Protein AF-A0A0B3AQF3-F1 (afdb_monomer_lite)

Structure (mmCIF, N/CA/C/O backbone):
data_AF-A0A0B3AQF3-F1
#
_entry.id   AF-A0A0B3AQF3-F1
#
loop_
_atom_site.group_PDB
_atom_site.id
_atom_site.type_symbol
_atom_site.label_atom_id
_atom_site.label_alt_id
_atom_site.label_comp_id
_atom_site.label_asym_id
_atom_site.label_entity_id
_atom_site.label_seq_id
_atom_site.pdbx_PDB_ins_code
_atom_site.Cartn_x
_atom_site.Cartn_y
_atom_site.Cartn_z
_atom_site.occupancy
_atom_site.B_iso_or_equiv
_atom_site.auth_seq_id
_atom_site.auth_comp_id
_atom_site.auth_asym_id
_atom_site.auth_atom_id
_atom_site.pdbx_PDB_model_num
ATOM 1 N N . MET A 1 1 ? 6.163 4.613 8.551 1.00 68.31 1 MET A N 1
ATOM 2 C CA . MET A 1 1 ? 5.337 5.225 7.472 1.00 68.31 1 MET A CA 1
ATOM 3 C C . MET A 1 1 ? 4.313 6.212 8.044 1.00 68.31 1 MET A C 1
ATOM 5 O O . MET A 1 1 ? 4.064 6.171 9.241 1.00 68.31 1 MET A O 1
ATOM 9 N N . GLU A 1 2 ? 3.716 7.097 7.235 1.00 72.31 2 GLU A N 1
ATOM 10 C CA . GLU A 1 2 ? 2.578 7.929 7.681 1.00 72.31 2 GLU A CA 1
ATOM 11 C C . GLU A 1 2 ? 1.281 7.096 7.716 1.00 72.31 2 GLU A C 1
ATOM 13 O O . GLU A 1 2 ? 0.913 6.482 6.713 1.00 72.31 2 GLU A O 1
ATOM 18 N N . LEU A 1 3 ? 0.576 7.085 8.855 1.00 78.94 3 LEU A N 1
ATOM 19 C CA . LEU A 1 3 ? -0.669 6.326 9.025 1.00 78.94 3 LEU A CA 1
ATOM 20 C C . LEU A 1 3 ? -1.766 6.854 8.097 1.00 78.94 3 LEU A C 1
ATOM 22 O O . LEU A 1 3 ? -2.006 8.060 8.037 1.00 78.94 3 LEU A O 1
ATOM 26 N N . PHE A 1 4 ? -2.464 5.946 7.411 1.00 80.69 4 PHE A N 1
ATOM 27 C CA . PHE A 1 4 ? -3.571 6.283 6.510 1.00 80.69 4 PHE A CA 1
ATOM 28 C C . PHE A 1 4 ? -3.204 7.335 5.447 1.00 80.69 4 PHE A C 1
ATOM 30 O O . PHE A 1 4 ? -4.049 8.132 5.036 1.00 80.69 4 PHE A O 1
ATOM 37 N N . ASN A 1 5 ? -1.956 7.340 4.959 1.00 75.38 5 ASN A N 1
ATOM 38 C CA . ASN A 1 5 ? -1.491 8.248 3.899 1.00 75.38 5 ASN A CA 1
ATOM 39 C C . ASN A 1 5 ? -1.974 7.847 2.489 1.00 75.38 5 ASN A C 1
ATOM 41 O O . ASN A 1 5 ? -1.297 8.039 1.477 1.00 75.38 5 ASN A O 1
ATOM 45 N N . TRP A 1 6 ? -3.154 7.244 2.421 1.00 82.00 6 TRP A N 1
ATOM 46 C CA . TRP A 1 6 ? -3.869 6.934 1.196 1.00 82.00 6 TRP A CA 1
ATOM 47 C C . TRP A 1 6 ? -5.231 7.616 1.229 1.00 82.00 6 TRP A C 1
ATOM 49 O O . TRP A 1 6 ? -5.690 8.121 2.256 1.00 82.00 6 TRP A O 1
ATOM 59 N N . LYS A 1 7 ? -5.901 7.657 0.077 1.00 84.44 7 LYS A N 1
ATOM 60 C CA . LYS A 1 7 ? -7.257 8.199 -0.020 1.00 84.44 7 LYS A CA 1
ATOM 61 C C . LYS A 1 7 ? -8.251 7.209 0.599 1.00 84.44 7 LYS A C 1
ATOM 63 O O . LYS A 1 7 ? -8.919 6.481 -0.125 1.00 84.44 7 LYS A O 1
ATOM 68 N N . LEU A 1 8 ? -8.289 7.176 1.929 1.00 88.81 8 LEU A N 1
ATOM 69 C CA . LEU A 1 8 ? -9.232 6.400 2.725 1.00 88.81 8 LEU A CA 1
ATOM 70 C C . LEU A 1 8 ? -10.620 7.038 2.641 1.00 88.81 8 LEU A C 1
ATOM 72 O O . LEU A 1 8 ? -10.761 8.248 2.865 1.00 88.81 8 LEU A O 1
ATOM 76 N N . LYS A 1 9 ? -11.627 6.234 2.313 1.00 91.69 9 LYS A N 1
ATOM 77 C CA . LYS A 1 9 ? -13.031 6.620 2.434 1.00 91.69 9 LYS A CA 1
ATOM 78 C C . LYS A 1 9 ? -13.588 6.185 3.789 1.00 91.69 9 LYS A C 1
ATOM 80 O O . LYS A 1 9 ? -13.019 5.325 4.453 1.00 91.69 9 LYS A O 1
ATOM 85 N N . GLU A 1 10 ? -14.686 6.802 4.207 1.00 91.88 10 GLU A N 1
ATOM 86 C CA . GLU A 1 10 ? -15.342 6.469 5.478 1.00 91.88 10 GLU A CA 1
ATOM 87 C C . GLU A 1 10 ? -15.818 5.010 5.484 1.00 91.88 10 GLU A C 1
ATOM 89 O O . GLU A 1 10 ? -15.601 4.296 6.458 1.00 91.88 10 GLU A O 1
ATOM 94 N N . GLU A 1 11 ? -16.325 4.535 4.346 1.00 92.81 11 GLU A N 1
ATOM 95 C CA . GLU A 1 11 ? -16.782 3.159 4.155 1.00 92.81 11 GLU A CA 1
ATOM 96 C C . GLU A 1 11 ? -15.642 2.142 4.314 1.00 92.81 11 GLU A C 1
ATOM 98 O O . GLU A 1 11 ? -15.817 1.137 4.998 1.00 92.81 11 GLU A O 1
ATOM 103 N N . ASP A 1 12 ? -14.446 2.440 3.785 1.00 93.19 12 ASP A N 1
ATOM 104 C CA . ASP A 1 12 ? -13.264 1.583 3.973 1.00 93.19 12 ASP A CA 1
ATOM 105 C C . ASP A 1 12 ? -12.942 1.435 5.476 1.00 93.19 12 ASP A C 1
ATOM 107 O O . ASP A 1 12 ? -12.600 0.359 5.964 1.00 93.19 12 ASP A O 1
ATOM 111 N N . LEU A 1 13 ? -13.064 2.529 6.240 1.00 95.56 13 LEU A N 1
ATOM 112 C CA . LEU A 1 13 ? -12.814 2.518 7.680 1.00 95.56 13 LEU A CA 1
ATOM 113 C C . LEU A 1 13 ? -13.882 1.718 8.438 1.00 95.56 13 LEU A C 1
ATOM 115 O O . LEU A 1 13 ? -13.545 1.045 9.414 1.00 95.56 13 LEU A O 1
ATOM 119 N N . HIS A 1 14 ? -15.141 1.754 7.987 1.00 95.88 14 HIS A N 1
ATOM 120 C CA . HIS A 1 14 ? -16.197 0.916 8.555 1.00 95.88 14 HIS A CA 1
ATOM 121 C C . HIS A 1 14 ? -15.870 -0.564 8.385 1.00 95.88 14 HIS A C 1
ATOM 123 O O . HIS A 1 14 ? -15.896 -1.308 9.365 1.00 95.88 14 HIS A O 1
ATOM 129 N N . GLU A 1 15 ? -15.494 -0.972 7.171 1.00 96.06 15 GLU A N 1
ATOM 130 C CA . GLU A 1 15 ? -15.108 -2.351 6.864 1.00 96.06 15 GLU A CA 1
ATOM 131 C C . GLU A 1 15 ? -13.945 -2.825 7.748 1.00 96.06 15 GLU A C 1
ATOM 133 O O . GLU A 1 15 ? -13.973 -3.946 8.261 1.00 96.06 15 GLU A O 1
ATOM 138 N N . TYR A 1 16 ? -12.951 -1.967 8.005 1.00 96.88 16 TYR A N 1
ATOM 139 C CA . TYR A 1 16 ? -11.816 -2.330 8.862 1.00 96.88 16 TYR A CA 1
ATOM 140 C C . TYR A 1 16 ? -12.215 -2.506 10.325 1.00 96.88 16 TYR A C 1
ATOM 142 O O . TYR A 1 16 ? -11.764 -3.452 10.970 1.00 96.88 16 TYR A O 1
ATOM 150 N N . ILE A 1 17 ? -13.071 -1.629 10.857 1.00 97.81 17 ILE A N 1
ATOM 151 C CA . ILE A 1 17 ? -13.586 -1.750 12.229 1.00 97.81 17 ILE A CA 1
ATOM 152 C C . ILE A 1 17 ? -14.425 -3.020 12.367 1.00 97.81 17 ILE A C 1
ATOM 154 O O . ILE A 1 17 ? -14.235 -3.770 13.324 1.00 97.81 17 ILE A O 1
ATOM 158 N N . ILE A 1 18 ? -15.311 -3.285 11.404 1.00 97.56 18 ILE A N 1
ATOM 159 C CA . ILE A 1 18 ? -16.138 -4.495 11.369 1.00 97.56 18 ILE A CA 1
ATOM 160 C C . ILE A 1 18 ? -15.242 -5.732 11.372 1.00 97.56 18 ILE A C 1
ATOM 162 O O . ILE A 1 18 ? -15.326 -6.530 12.301 1.00 97.56 18 ILE A O 1
ATOM 166 N N . SER A 1 19 ? -14.306 -5.832 10.425 1.00 96.31 19 SER A N 1
ATOM 167 C CA . SER A 1 19 ? -13.370 -6.958 10.333 1.00 96.31 19 SER A CA 1
ATOM 168 C C . SER A 1 19 ? -12.563 -7.148 11.627 1.00 96.31 19 SER A C 1
ATOM 170 O O . SER A 1 19 ? -12.429 -8.268 12.130 1.00 96.31 19 SER A O 1
ATOM 172 N N . ALA A 1 20 ? -12.090 -6.052 12.232 1.00 96.69 20 ALA A N 1
ATOM 173 C CA . ALA A 1 20 ? -11.353 -6.093 13.489 1.00 96.69 20 ALA A CA 1
ATOM 174 C C . ALA A 1 20 ? -12.187 -6.664 14.645 1.00 96.69 20 ALA A C 1
ATOM 176 O O . ALA A 1 20 ? -11.695 -7.491 15.416 1.00 96.69 20 ALA A O 1
ATOM 177 N N . TYR A 1 21 ? -13.442 -6.240 14.794 1.00 97.62 21 TYR A N 1
ATOM 178 C CA . TYR A 1 21 ? -14.306 -6.701 15.882 1.00 97.62 21 TYR A CA 1
ATOM 179 C C . TYR A 1 21 ? -14.900 -8.091 15.620 1.00 97.62 21 TYR A C 1
ATOM 181 O O . TYR A 1 21 ? -14.993 -8.889 16.555 1.00 97.62 21 TYR A O 1
ATOM 189 N N . GLU A 1 22 ? -15.193 -8.442 14.370 1.00 96.75 22 GLU A N 1
ATOM 190 C CA . GLU A 1 22 ? -15.571 -9.805 13.982 1.00 96.75 22 GLU A CA 1
ATOM 191 C C . GLU A 1 22 ? -14.459 -10.808 14.301 1.00 96.75 22 GLU A C 1
ATOM 193 O O . GLU A 1 22 ? -14.732 -11.860 14.881 1.00 96.75 22 GLU A O 1
ATOM 198 N N . SER A 1 23 ? -13.188 -10.451 14.064 1.00 93.19 23 SER A N 1
ATOM 199 C CA . SER A 1 23 ? -12.041 -11.292 14.456 1.00 93.19 23 SER A CA 1
ATOM 200 C C . SER A 1 23 ? -11.954 -11.531 15.973 1.00 93.19 23 SER A C 1
ATOM 202 O O . SER A 1 23 ? -11.434 -12.550 16.427 1.00 93.19 23 SER A O 1
ATOM 204 N N . LYS A 1 24 ? -12.509 -10.614 16.777 1.00 95.19 24 LYS A N 1
ATOM 205 C CA . LYS A 1 24 ? -12.628 -10.732 18.241 1.00 95.19 24 LYS A CA 1
ATOM 206 C C . LYS A 1 24 ? -13.895 -11.484 18.678 1.00 95.19 24 LYS A C 1
ATOM 208 O O . LYS A 1 24 ? -14.145 -11.623 19.882 1.00 95.19 24 LYS A O 1
ATOM 213 N N . GLY A 1 25 ? -14.693 -11.974 17.730 1.00 96.75 25 GLY A N 1
ATOM 214 C CA . GLY A 1 25 ? -15.922 -12.732 17.957 1.00 96.75 25 GLY A CA 1
ATOM 215 C C . GLY A 1 25 ? -17.159 -11.874 18.223 1.00 96.75 25 GLY A C 1
ATOM 216 O O . GLY A 1 25 ? -18.101 -12.373 18.833 1.00 96.75 25 GLY A O 1
ATOM 217 N N . TYR A 1 26 ? -17.156 -10.597 17.833 1.00 98.00 26 TYR A N 1
ATOM 218 C CA . TYR A 1 26 ? -18.370 -9.779 17.846 1.00 98.00 26 TYR A CA 1
ATOM 219 C C . TYR A 1 26 ? -19.192 -10.040 16.584 1.00 98.00 26 TYR A C 1
ATOM 221 O O . TYR A 1 26 ? -18.649 -10.297 15.513 1.00 98.00 26 TYR A O 1
ATOM 229 N N . LYS A 1 27 ? -20.513 -9.917 16.697 1.00 97.62 27 LYS A N 1
ATOM 230 C CA . LYS A 1 27 ? -21.401 -9.746 15.551 1.00 97.62 27 LYS A CA 1
ATOM 231 C C . LYS A 1 27 ? -21.513 -8.255 15.255 1.00 97.62 27 LYS A C 1
ATOM 233 O O . LYS A 1 27 ? -21.931 -7.494 16.127 1.00 97.62 27 LYS A O 1
ATOM 238 N N . CYS A 1 28 ? -21.163 -7.842 14.045 1.00 96.56 28 CYS A N 1
ATOM 239 C CA . CYS A 1 28 ? -21.202 -6.441 13.643 1.00 96.56 28 CYS A CA 1
ATOM 240 C C . CYS A 1 28 ? -22.396 -6.149 12.724 1.00 96.56 28 CYS A C 1
ATOM 242 O O . CYS A 1 28 ? -22.766 -6.964 11.882 1.00 96.56 28 CYS A O 1
ATOM 244 N N . THR A 1 29 ? -23.004 -4.976 12.892 1.00 94.50 29 THR A N 1
ATOM 245 C CA . THR A 1 29 ? -24.049 -4.438 12.009 1.00 94.50 29 THR A CA 1
ATOM 246 C C . THR A 1 29 ? -23.591 -3.084 11.477 1.00 94.50 29 THR A C 1
ATOM 248 O O . THR A 1 29 ? -23.254 -2.206 12.272 1.00 94.50 29 THR A O 1
ATOM 251 N N . ASN A 1 30 ? -23.579 -2.921 10.150 1.00 93.38 30 ASN A N 1
ATOM 252 C CA . ASN A 1 30 ? -23.283 -1.653 9.483 1.00 93.38 30 ASN A CA 1
ATOM 253 C C . ASN A 1 30 ? -24.588 -0.893 9.198 1.00 93.38 30 ASN A C 1
ATOM 255 O O . ASN A 1 30 ? -25.376 -1.284 8.329 1.00 93.38 30 ASN A O 1
ATOM 259 N N . PHE A 1 31 ? -24.835 0.195 9.926 1.00 90.31 31 PHE A N 1
ATOM 260 C CA . PHE A 1 31 ? -26.037 1.008 9.727 1.00 90.31 31 PHE A CA 1
ATOM 261 C C . PHE A 1 31 ? -25.940 1.944 8.526 1.00 90.31 31 PHE A C 1
ATOM 263 O O . PHE A 1 31 ? -26.964 2.404 8.020 1.00 90.31 31 PHE A O 1
ATOM 270 N N . HIS A 1 32 ? -24.729 2.170 8.016 1.00 80.50 32 HIS A N 1
ATOM 271 C CA . HIS A 1 32 ? -24.523 2.958 6.808 1.00 80.50 32 HIS A CA 1
ATOM 272 C C . HIS A 1 32 ? -25.150 2.284 5.566 1.00 80.50 32 HIS A C 1
ATOM 274 O O . HIS A 1 32 ? -25.711 2.967 4.710 1.00 80.50 32 HIS A O 1
ATOM 280 N N . ASP A 1 33 ? -25.140 0.947 5.499 1.00 76.62 33 ASP A N 1
ATOM 281 C CA . ASP A 1 33 ? -25.624 0.182 4.334 1.00 76.62 33 ASP A CA 1
ATOM 282 C C . ASP A 1 33 ? -27.134 -0.109 4.367 1.00 76.62 33 ASP A C 1
ATOM 284 O O . ASP A 1 33 ? -27.744 -0.406 3.339 1.00 76.62 33 ASP A O 1
ATOM 288 N N . SER A 1 34 ? -27.763 -0.021 5.542 1.00 71.31 34 SER A N 1
ATOM 289 C CA . SER A 1 34 ? -29.171 -0.402 5.753 1.00 71.31 34 SER A CA 1
ATOM 290 C C . SER A 1 34 ? -30.177 0.741 5.556 1.00 71.31 34 SER A C 1
ATOM 292 O O . SER A 1 34 ? -31.384 0.519 5.657 1.00 71.31 34 SER A O 1
ATOM 294 N N . GLY A 1 35 ? -29.707 1.939 5.189 1.00 57.06 35 GLY A N 1
ATOM 295 C CA . GLY A 1 35 ? -30.542 3.110 4.915 1.00 57.06 35 GLY A CA 1
ATOM 296 C C . GLY A 1 35 ? -30.547 4.115 6.070 1.00 57.06 35 GLY A C 1
ATOM 297 O O . GLY A 1 35 ? -30.942 3.826 7.198 1.00 57.06 35 GLY A O 1
ATOM 298 N N . ALA A 1 36 ? -30.106 5.334 5.761 1.00 50.56 36 ALA A N 1
ATOM 299 C CA . ALA A 1 36 ? -29.852 6.415 6.703 1.00 50.56 36 ALA A CA 1
ATOM 300 C C . ALA A 1 36 ? -31.135 7.003 7.323 1.00 50.56 36 ALA A C 1
ATOM 302 O O . ALA A 1 36 ? -31.713 7.944 6.785 1.00 50.56 36 ALA A O 1
ATOM 303 N N . SER A 1 37 ? -31.549 6.498 8.488 1.00 52.09 37 SER A N 1
ATOM 304 C CA . SER A 1 37 ? -32.321 7.283 9.474 1.00 52.09 37 SER A CA 1
ATOM 305 C C . SER A 1 37 ? -32.451 6.647 10.863 1.00 52.09 37 SER A C 1
ATOM 307 O O . SER A 1 37 ? -33.119 7.231 11.714 1.00 52.09 37 SER A O 1
ATOM 309 N N . VAL A 1 38 ? -31.914 5.447 11.109 1.00 51.62 38 VAL A N 1
ATOM 310 C CA . VAL A 1 38 ? -32.541 4.590 12.129 1.00 51.62 38 VAL A CA 1
ATOM 311 C C . VAL A 1 38 ? -31.988 4.752 13.553 1.00 51.62 38 VAL A C 1
ATOM 313 O O . VAL A 1 38 ? -32.778 4.623 14.478 1.00 51.62 38 VAL A O 1
ATOM 316 N N . GLU A 1 39 ? -30.724 5.124 13.806 1.00 61.50 39 GLU A N 1
ATOM 317 C CA . GLU A 1 39 ? -30.184 4.954 15.181 1.00 61.50 39 GLU A CA 1
ATOM 318 C C . GLU A 1 39 ? -29.339 6.106 15.747 1.00 61.50 39 GLU A C 1
ATOM 320 O O . GLU A 1 39 ? -28.397 5.895 16.503 1.00 61.50 39 GLU A O 1
ATOM 325 N N . GLY A 1 40 ? -29.681 7.361 15.442 1.00 81.00 40 GLY A N 1
ATOM 326 C CA . GLY A 1 40 ? -29.192 8.479 16.264 1.00 81.00 40 GLY A CA 1
ATOM 327 C C . GLY A 1 40 ? -27.677 8.714 16.202 1.00 81.00 40 GLY A C 1
ATOM 328 O O . GLY A 1 40 ? -27.072 9.049 17.211 1.00 81.00 40 GLY A O 1
ATOM 329 N N . GLY A 1 41 ? -27.068 8.573 15.023 1.00 88.06 41 GLY A N 1
ATOM 330 C CA . GLY A 1 41 ? -25.647 8.874 14.809 1.00 88.06 41 GLY A CA 1
ATOM 331 C C . GLY A 1 41 ? -24.691 7.703 15.044 1.00 88.06 41 GLY A C 1
ATOM 332 O O . GLY A 1 41 ? -23.487 7.930 15.049 1.00 88.06 41 GLY A O 1
ATOM 333 N N . VAL A 1 42 ? -25.208 6.485 15.229 1.00 94.25 42 VAL A N 1
ATOM 334 C CA . VAL A 1 42 ? -24.422 5.242 15.215 1.00 94.25 42 VAL A CA 1
ATOM 335 C C . VAL A 1 42 ? -24.206 4.785 13.774 1.00 94.25 42 VAL A C 1
ATOM 337 O O . VAL A 1 42 ? -25.174 4.623 13.033 1.00 94.25 42 VAL A O 1
ATOM 340 N N . ASP A 1 43 ? -22.952 4.533 13.407 1.00 94.19 43 ASP A N 1
ATOM 341 C CA . ASP A 1 43 ? -22.571 3.994 12.098 1.00 94.19 43 ASP A CA 1
ATOM 342 C C . ASP A 1 43 ? -22.392 2.467 12.158 1.00 94.19 43 ASP A C 1
ATOM 344 O O . ASP A 1 43 ? -22.812 1.749 11.250 1.00 94.19 43 ASP A O 1
ATOM 348 N N . ILE A 1 44 ? -21.820 1.952 13.256 1.00 95.75 44 ILE A N 1
ATOM 349 C CA . ILE A 1 44 ? -21.558 0.517 13.458 1.00 95.75 44 ILE A CA 1
ATOM 350 C C . ILE A 1 44 ? -21.988 0.110 14.866 1.00 95.75 44 ILE A C 1
ATOM 352 O O . ILE A 1 44 ? -21.720 0.821 15.836 1.00 95.75 44 ILE A O 1
ATOM 356 N N . LEU A 1 45 ? -22.593 -1.068 14.994 1.00 95.88 45 LEU A N 1
ATOM 357 C CA . LEU A 1 45 ? -22.853 -1.713 16.280 1.00 95.88 45 LEU A CA 1
ATOM 358 C C . LEU A 1 45 ? -22.179 -3.082 16.321 1.00 95.88 45 LEU A C 1
ATOM 360 O O . LEU A 1 45 ? -22.441 -3.926 15.466 1.00 95.88 45 LEU A O 1
ATOM 364 N N . ALA A 1 46 ? -21.322 -3.300 17.317 1.00 97.56 46 ALA A N 1
ATOM 365 C CA . ALA A 1 46 ? -20.692 -4.586 17.595 1.00 97.56 46 ALA A CA 1
ATOM 366 C C . ALA A 1 46 ? -21.288 -5.198 18.868 1.00 97.56 46 ALA A C 1
ATOM 368 O O . ALA A 1 46 ? -21.298 -4.564 19.927 1.00 97.56 46 ALA A O 1
ATOM 369 N N . GLU A 1 47 ? -21.763 -6.437 18.773 1.00 97.25 47 GLU A N 1
ATOM 370 C CA . GLU A 1 47 ? -22.434 -7.150 19.860 1.00 97.25 47 GLU A CA 1
ATOM 371 C C . GLU A 1 47 ? -21.714 -8.465 20.170 1.00 97.25 47 GLU A C 1
ATOM 373 O O . GLU A 1 47 ? -21.447 -9.265 19.272 1.00 97.25 47 GLU A O 1
ATOM 378 N N . LYS A 1 48 ? -21.414 -8.707 21.448 1.00 97.12 48 LYS A N 1
ATOM 379 C CA . LYS A 1 48 ? -20.877 -9.983 21.934 1.00 97.12 48 LYS A CA 1
ATOM 380 C C . LYS A 1 48 ? -21.434 -10.264 23.322 1.00 97.12 48 LYS A C 1
ATOM 382 O O . LYS A 1 48 ? -21.241 -9.475 24.244 1.00 97.12 48 LYS A O 1
ATOM 387 N N . ASP A 1 49 ? -22.136 -11.383 23.463 1.00 93.88 49 ASP A N 1
ATOM 388 C CA . ASP A 1 49 ? -22.857 -11.745 24.685 1.00 93.88 49 ASP A CA 1
ATOM 389 C C . ASP A 1 49 ? -23.804 -10.612 25.142 1.00 93.88 49 ASP A C 1
ATOM 391 O O . ASP A 1 49 ? -24.756 -10.278 24.439 1.00 93.88 49 ASP A O 1
ATOM 395 N N . ASN A 1 50 ? -23.537 -9.994 26.298 1.00 93.31 50 ASN A N 1
ATOM 396 C CA . ASN A 1 50 ? -24.298 -8.856 26.830 1.00 93.31 50 ASN A CA 1
ATOM 397 C C . ASN A 1 50 ? -23.608 -7.497 26.595 1.00 93.31 50 ASN A C 1
ATOM 399 O O . ASN A 1 50 ? -24.107 -6.468 27.056 1.00 93.31 50 ASN A O 1
ATOM 403 N N . GLU A 1 51 ? -22.456 -7.469 25.919 1.00 95.75 51 GLU A N 1
ATOM 404 C CA . GLU A 1 51 ? -21.743 -6.237 25.579 1.00 95.75 51 GLU A CA 1
ATOM 405 C C . GLU A 1 51 ? -22.209 -5.711 24.216 1.00 95.75 51 GLU A C 1
ATOM 407 O O . GLU A 1 51 ? -22.242 -6.440 23.223 1.00 95.75 51 GLU A O 1
ATOM 412 N N . LYS A 1 52 ? -22.536 -4.415 24.169 1.00 96.00 52 LYS A N 1
ATOM 413 C CA . LYS A 1 52 ? -22.845 -3.681 22.939 1.00 96.00 52 LYS A CA 1
ATOM 414 C C . LYS A 1 52 ? -21.954 -2.452 22.843 1.00 96.00 52 LYS A C 1
ATOM 416 O O . LYS A 1 52 ? -21.957 -1.627 23.760 1.00 96.00 52 LYS A O 1
ATOM 421 N N . ILE A 1 53 ? -21.222 -2.340 21.740 1.00 97.56 53 ILE A N 1
ATOM 422 C CA . ILE A 1 53 ? -20.324 -1.223 21.448 1.00 97.56 53 ILE A CA 1
ATOM 423 C C . ILE A 1 53 ? -20.853 -0.507 20.213 1.00 97.56 53 ILE A C 1
ATOM 425 O O . ILE A 1 53 ? -20.889 -1.085 19.128 1.00 97.56 53 ILE A O 1
ATOM 429 N N . ALA A 1 54 ? -21.271 0.741 20.389 1.00 96.88 54 ALA A N 1
ATOM 430 C CA . ALA A 1 54 ? -21.692 1.595 19.289 1.00 96.88 54 ALA A CA 1
ATOM 431 C C . ALA A 1 54 ? -20.520 2.467 18.830 1.00 96.88 54 ALA A C 1
ATOM 433 O O . ALA A 1 54 ? -19.799 3.020 19.665 1.00 96.88 54 ALA A O 1
ATOM 434 N N . PHE A 1 55 ? -20.355 2.615 17.519 1.00 97.38 55 PHE A N 1
ATOM 435 C CA . PHE A 1 55 ? -19.323 3.442 16.906 1.00 97.38 55 PHE A CA 1
ATOM 436 C C . PHE A 1 55 ? -19.960 4.567 16.095 1.00 97.38 55 PHE A C 1
ATOM 438 O O . PHE A 1 55 ? -20.900 4.328 15.339 1.00 97.38 55 PHE A O 1
ATOM 445 N N . CYS A 1 56 ? -19.407 5.768 16.225 1.00 96.31 56 CYS A N 1
ATOM 446 C CA . CYS A 1 56 ? -19.605 6.875 15.293 1.00 96.31 56 CYS A CA 1
ATOM 447 C C . CYS A 1 56 ? -18.259 7.136 14.618 1.00 96.31 56 CYS A C 1
ATOM 449 O O . CYS A 1 56 ? -17.258 7.340 15.308 1.00 96.31 56 CYS A O 1
ATOM 451 N N . VAL A 1 57 ? -18.211 7.107 13.293 1.00 96.25 57 VAL A N 1
ATOM 452 C CA . VAL A 1 57 ? -16.973 7.103 12.518 1.00 96.25 57 VAL A CA 1
ATOM 453 C C . VAL A 1 57 ? -16.921 8.332 11.620 1.00 96.25 57 VAL A C 1
ATOM 455 O O . VAL A 1 57 ? -17.871 8.655 10.914 1.00 96.25 57 VAL A O 1
ATOM 458 N N . LYS A 1 58 ? -15.792 9.047 11.648 1.00 95.88 58 LYS A N 1
ATOM 459 C CA . LYS A 1 58 ? -15.538 10.185 10.758 1.00 95.88 58 LYS A CA 1
ATOM 460 C C . LYS A 1 58 ? -14.085 10.245 10.330 1.00 95.88 58 LYS A C 1
ATOM 462 O O . LYS A 1 58 ? -13.183 10.230 11.158 1.00 95.88 58 LYS A O 1
ATOM 467 N N . ILE A 1 59 ? -13.829 10.447 9.038 1.00 95.94 59 ILE A N 1
ATOM 468 C CA . ILE A 1 59 ? -12.447 10.637 8.555 1.00 95.94 59 ILE A CA 1
ATOM 469 C C . ILE A 1 59 ? -11.800 11.880 9.176 1.00 95.94 59 ILE A C 1
ATOM 471 O O . ILE A 1 59 ? -10.648 11.827 9.608 1.00 95.94 59 ILE A O 1
ATOM 475 N N . LYS A 1 60 ? -12.528 13.001 9.204 1.00 96.44 60 LYS A N 1
ATOM 476 C CA . LYS A 1 60 ? -12.090 14.262 9.812 1.00 96.44 60 LYS A CA 1
ATOM 477 C C . LYS A 1 60 ? -13.294 14.991 10.411 1.00 96.44 60 LYS A C 1
ATOM 479 O O . LYS A 1 60 ? -14.011 15.641 9.652 1.00 96.44 60 LYS A O 1
ATOM 484 N N . PRO A 1 61 ? -13.498 14.931 11.734 1.00 96.88 61 PRO A N 1
ATOM 485 C CA . PRO A 1 61 ? -14.632 15.593 12.364 1.00 96.88 61 PRO A CA 1
ATOM 486 C C . PRO A 1 61 ? -14.558 17.121 12.236 1.00 96.88 61 PRO A C 1
ATOM 488 O O . PRO A 1 61 ? -13.532 17.754 12.535 1.00 96.88 61 PRO A O 1
ATOM 491 N N . ILE A 1 62 ? -15.659 17.728 11.811 1.00 97.50 62 ILE A N 1
ATOM 492 C CA . ILE A 1 62 ? -15.824 19.172 11.628 1.00 97.50 62 ILE A CA 1
ATOM 493 C C . ILE A 1 62 ? -16.980 19.701 12.479 1.00 97.50 62 ILE A C 1
ATOM 495 O O . ILE A 1 62 ? -17.802 18.950 12.985 1.00 97.50 62 ILE A O 1
ATOM 499 N N . LYS A 1 63 ? -17.072 21.027 12.642 1.00 96.75 63 LYS A N 1
ATOM 500 C CA . LYS A 1 63 ? -18.091 21.663 13.498 1.00 96.75 63 LYS A CA 1
ATOM 501 C C . LYS A 1 63 ? -19.532 21.219 13.188 1.00 96.75 63 LYS A C 1
ATOM 503 O O . LYS A 1 63 ? -20.328 21.118 14.113 1.00 96.75 63 LYS A O 1
ATOM 508 N N . SER A 1 64 ? -19.876 20.972 11.922 1.00 96.31 64 SER A N 1
ATOM 509 C CA . SER A 1 64 ? -21.226 20.529 11.538 1.00 96.31 64 SER A CA 1
ATOM 510 C C . SER A 1 64 ? -21.587 19.133 12.051 1.00 96.31 64 SER A C 1
ATOM 512 O O . SER A 1 64 ? -22.767 18.809 12.107 1.00 96.31 64 SER A O 1
ATOM 514 N N . ASP A 1 65 ? -20.603 18.332 12.461 1.00 95.44 65 ASP A N 1
ATOM 515 C CA . ASP A 1 65 ? -20.824 16.975 12.971 1.00 95.44 65 ASP A CA 1
ATOM 516 C C . ASP A 1 65 ? -21.229 16.972 14.459 1.00 95.44 65 ASP A C 1
ATOM 518 O O . ASP A 1 65 ? -21.603 15.936 15.004 1.00 95.44 65 ASP A O 1
ATOM 522 N N . ALA A 1 66 ? -21.187 18.130 15.135 1.00 95.38 66 ALA A N 1
ATOM 523 C CA . ALA A 1 66 ? -21.538 18.279 16.551 1.00 95.38 66 ALA A CA 1
ATOM 524 C C . ALA A 1 66 ? -22.958 17.779 16.879 1.00 95.38 66 ALA A C 1
ATOM 526 O O . ALA A 1 66 ? -23.174 17.129 17.901 1.00 95.38 66 ALA A O 1
ATOM 527 N N . ASP A 1 67 ? -23.922 18.019 15.986 1.00 94.12 67 ASP A N 1
ATOM 528 C CA . ASP A 1 67 ? -25.298 17.550 16.174 1.00 94.12 67 ASP A CA 1
ATOM 529 C C . ASP A 1 67 ? -25.397 16.018 16.097 1.00 94.12 67 ASP A C 1
ATOM 531 O O . ASP A 1 67 ? -26.197 15.413 16.816 1.00 94.12 67 ASP A O 1
ATOM 535 N N . GLN A 1 68 ? -24.585 15.373 15.247 1.00 93.75 68 GLN A N 1
ATOM 536 C CA . GLN A 1 68 ? -24.499 13.910 15.184 1.00 93.75 68 GLN A CA 1
ATOM 537 C C . GLN A 1 68 ? -23.865 13.355 16.461 1.00 93.75 68 GLN A C 1
ATOM 539 O O . GLN A 1 68 ? -24.398 12.408 17.033 1.00 93.75 68 GLN A O 1
ATOM 544 N N . LEU A 1 69 ? -22.784 13.975 16.943 1.00 95.88 69 LEU A N 1
ATOM 545 C CA . LEU A 1 69 ? -22.120 13.603 18.192 1.00 95.88 69 LEU A CA 1
ATOM 546 C C . LEU A 1 69 ? -23.078 13.658 19.393 1.00 95.88 69 LEU A C 1
ATOM 548 O O . LEU A 1 69 ? -23.112 12.725 20.197 1.00 95.88 69 LEU A O 1
ATOM 552 N N . LYS A 1 70 ? -23.893 14.715 19.495 1.00 95.75 70 LYS A N 1
ATOM 553 C CA . LYS A 1 70 ? -24.899 14.835 20.556 1.00 95.75 70 LYS A CA 1
ATOM 554 C C . LYS A 1 70 ? -25.921 13.697 20.497 1.00 95.75 70 LYS A C 1
ATOM 556 O O . LYS A 1 70 ? -26.179 13.056 21.513 1.00 95.75 70 LYS A O 1
ATOM 561 N N . LYS A 1 71 ? -26.469 13.413 19.309 1.00 94.75 71 LYS A N 1
ATOM 562 C CA . LYS A 1 71 ? -27.402 12.288 19.116 1.00 94.75 71 LYS A CA 1
ATOM 563 C C . LYS A 1 71 ? -26.748 10.962 19.504 1.00 94.75 71 LYS A C 1
ATOM 565 O O . LYS A 1 71 ? -27.351 10.181 20.233 1.00 94.75 71 LYS A O 1
ATOM 570 N N . PHE A 1 72 ? -25.497 10.759 19.091 1.00 95.50 72 PHE A N 1
ATOM 571 C CA . PHE A 1 72 ? -24.732 9.556 19.394 1.00 95.50 72 PHE A CA 1
ATOM 572 C C . PHE A 1 72 ? -24.542 9.377 20.904 1.00 95.50 72 PHE A C 1
ATOM 574 O O . PHE A 1 72 ? -24.733 8.276 21.424 1.00 95.50 72 PHE A O 1
ATOM 581 N N . TYR A 1 73 ? -24.253 10.456 21.637 1.00 96.06 73 TYR A N 1
ATOM 582 C CA . TYR A 1 73 ? -24.143 10.435 23.096 1.00 96.06 73 TYR A CA 1
ATOM 583 C C . TYR A 1 73 ? -25.442 10.002 23.795 1.00 96.06 73 TYR A C 1
ATOM 585 O O . TYR A 1 73 ? -25.393 9.228 24.758 1.00 96.06 73 TYR A O 1
ATOM 593 N N . GLU A 1 74 ? -26.587 10.473 23.298 1.00 94.69 74 GLU A N 1
ATOM 594 C CA . GLU A 1 74 ? -27.925 10.207 23.845 1.00 94.69 74 GLU A CA 1
ATOM 595 C C . GLU A 1 74 ? -28.421 8.772 23.588 1.00 94.69 74 GLU A C 1
ATOM 597 O O . GLU A 1 74 ? -29.396 8.340 24.207 1.00 94.69 74 GLU A O 1
ATOM 602 N N . THR A 1 75 ? -27.749 7.999 22.727 1.00 93.31 75 THR A N 1
ATOM 603 C CA . THR A 1 75 ? -28.120 6.598 22.468 1.00 93.31 75 THR A CA 1
ATOM 604 C C . THR A 1 75 ? -28.017 5.726 23.733 1.00 93.31 75 THR A C 1
ATOM 606 O O . THR A 1 75 ? -27.183 5.982 24.613 1.00 93.31 75 THR A O 1
ATOM 609 N N . PRO A 1 76 ? -28.828 4.656 23.858 1.00 92.88 76 PRO A N 1
ATOM 610 C CA . PRO A 1 76 ? -28.908 3.858 25.087 1.00 92.88 76 PRO A CA 1
ATOM 611 C C . PRO A 1 76 ? -27.702 2.928 25.317 1.00 92.88 76 PRO A C 1
ATOM 613 O O . PRO A 1 76 ? -27.675 2.195 26.303 1.00 92.88 76 PRO A O 1
ATOM 616 N N . PHE A 1 77 ? -26.707 2.922 24.425 1.00 93.00 77 PHE A N 1
ATOM 617 C CA . PHE A 1 77 ? -25.551 2.032 24.523 1.00 93.00 77 PHE A CA 1
ATOM 618 C C . PHE A 1 77 ? -24.589 2.463 25.637 1.00 93.00 77 PHE A C 1
ATOM 620 O O . PHE A 1 77 ? -24.219 3.634 25.750 1.00 93.00 77 PHE A O 1
ATOM 627 N N . ASN A 1 78 ? -24.154 1.504 26.456 1.00 88.44 78 ASN A N 1
ATOM 628 C CA . ASN A 1 78 ? -23.262 1.773 27.588 1.00 88.44 78 ASN A CA 1
ATOM 629 C C . ASN A 1 78 ? -21.818 2.050 27.155 1.00 88.44 78 ASN A C 1
ATOM 631 O O . ASN A 1 78 ? -21.133 2.822 27.819 1.00 88.44 78 ASN A O 1
ATOM 635 N N . LYS A 1 79 ? -21.369 1.447 26.047 1.00 97.19 79 LYS A N 1
ATOM 636 C CA . LYS A 1 79 ? -20.031 1.637 25.487 1.00 97.19 79 LYS A CA 1
ATOM 637 C C . LYS A 1 79 ? -20.144 2.293 24.118 1.00 97.19 79 LYS A C 1
ATOM 639 O O . LYS A 1 79 ? -20.796 1.764 23.217 1.00 97.19 79 LYS A O 1
ATOM 644 N N . LYS A 1 80 ? -19.547 3.475 23.999 1.00 97.50 80 LYS A N 1
ATOM 645 C CA . LYS A 1 80 ? -19.622 4.335 22.819 1.00 97.50 80 LYS A CA 1
ATOM 646 C C . LYS A 1 80 ? -18.216 4.731 22.416 1.00 97.50 80 LYS A C 1
ATOM 648 O O . LYS A 1 80 ? -17.476 5.244 23.251 1.00 97.50 80 LYS A O 1
ATOM 653 N N . MET A 1 81 ? -17.875 4.514 21.155 1.00 98.19 81 MET A N 1
ATOM 654 C CA . MET A 1 81 ? -16.580 4.874 20.595 1.00 98.19 81 MET A CA 1
ATOM 655 C C . MET A 1 81 ? -16.763 5.890 19.476 1.00 98.19 81 MET A C 1
ATOM 657 O O . MET A 1 81 ? -17.511 5.656 18.528 1.00 98.19 81 MET A O 1
ATOM 661 N N . TYR A 1 82 ? -16.077 7.021 19.578 1.00 98.00 82 TYR A N 1
ATOM 662 C CA . TYR A 1 82 ? -15.981 7.985 18.495 1.00 98.00 82 TYR A CA 1
ATOM 663 C C . TYR A 1 82 ? -14.647 7.799 17.788 1.00 98.00 82 TYR A C 1
ATOM 665 O O . TYR A 1 82 ? -13.580 7.910 18.394 1.00 98.00 82 TYR A O 1
ATOM 673 N N . VAL A 1 83 ? -14.720 7.491 16.501 1.00 98.00 83 VAL A N 1
ATOM 674 C CA . VAL A 1 83 ? -13.587 7.047 15.704 1.00 98.00 83 VAL A CA 1
ATOM 675 C C . VAL A 1 83 ? -13.206 8.122 14.703 1.00 98.00 83 VAL A C 1
ATOM 677 O O . VAL A 1 83 ? -14.055 8.589 13.940 1.00 98.00 83 VAL A O 1
ATOM 680 N N . PHE A 1 84 ? -11.926 8.491 14.667 1.00 97.00 84 PHE A N 1
ATOM 681 C CA . PHE A 1 84 ? -11.413 9.368 13.623 1.00 97.00 84 PHE A CA 1
ATOM 682 C C . PHE A 1 84 ? -9.969 9.088 13.225 1.00 97.00 84 PHE A C 1
ATOM 684 O O . PHE A 1 84 ? -9.142 8.655 14.022 1.00 97.00 84 PHE A O 1
ATOM 691 N N . VAL A 1 85 ? -9.656 9.391 11.964 1.00 95.62 85 VAL A N 1
ATOM 692 C CA . VAL A 1 85 ? -8.299 9.238 11.416 1.00 95.62 85 VAL A CA 1
ATOM 693 C C . VAL A 1 85 ? -7.529 10.553 11.477 1.00 95.62 85 VAL A C 1
ATOM 695 O O . VAL A 1 85 ? -6.381 10.584 11.917 1.00 95.62 85 VAL A O 1
ATOM 698 N N . LYS A 1 86 ? -8.153 11.652 11.041 1.00 95.50 86 LYS A N 1
ATOM 699 C CA . LYS A 1 86 ? -7.569 12.995 11.090 1.00 95.50 86 LYS A CA 1
ATOM 700 C C . LYS A 1 86 ? -8.079 13.736 12.310 1.00 95.50 86 LYS A C 1
ATOM 702 O O . LYS A 1 86 ? -9.258 13.631 12.645 1.00 95.50 86 LYS A O 1
ATOM 707 N N . ASP A 1 87 ? -7.204 14.548 12.894 1.00 95.56 87 ASP A N 1
ATOM 708 C CA . ASP A 1 87 ? -7.552 15.336 14.068 1.00 95.56 87 ASP A CA 1
ATOM 709 C C . ASP A 1 87 ? -8.809 16.191 13.823 1.00 95.56 87 ASP A C 1
ATOM 711 O O . ASP A 1 87 ? -8.947 16.820 12.757 1.00 95.56 87 ASP A O 1
ATOM 715 N N . PRO A 1 88 ? -9.731 16.225 14.801 1.00 96.81 88 PRO A N 1
ATOM 716 C CA . PRO A 1 88 ? -10.929 17.040 14.720 1.00 96.81 88 PRO A CA 1
ATOM 717 C C . PRO A 1 88 ? -10.583 18.528 14.647 1.00 96.81 88 PRO A C 1
ATOM 719 O O . PRO A 1 88 ? -9.578 19.002 15.182 1.00 96.81 88 PRO A O 1
ATOM 722 N N . THR A 1 89 ? -11.461 19.311 14.022 1.00 97.69 89 THR A N 1
ATOM 723 C CA . THR A 1 89 ? -11.356 20.776 14.112 1.00 97.69 89 THR A CA 1
ATOM 724 C C . THR A 1 89 ? -11.497 21.236 15.563 1.00 97.69 89 THR A C 1
ATOM 726 O O . THR A 1 89 ? -12.257 20.642 16.327 1.00 97.69 89 THR A O 1
ATOM 729 N N . ARG A 1 90 ? -10.826 22.334 15.942 1.00 97.50 90 ARG A N 1
ATOM 730 C CA . ARG A 1 90 ? -10.887 22.861 17.315 1.00 97.50 90 ARG A CA 1
ATOM 731 C C . ARG A 1 90 ? -12.322 23.023 17.852 1.00 97.50 90 ARG A C 1
ATOM 733 O O . ARG A 1 90 ? -12.571 22.519 18.942 1.00 97.50 90 ARG A O 1
ATOM 740 N N . PRO A 1 91 ? -13.280 23.603 17.096 1.00 97.38 91 PRO A N 1
ATOM 741 C CA . PRO A 1 91 ? -14.657 23.723 17.571 1.00 97.38 91 PRO A CA 1
ATOM 742 C C . PRO A 1 91 ? -15.341 22.376 17.831 1.00 97.38 91 PRO A C 1
ATOM 744 O O . PRO A 1 91 ? -16.136 22.273 18.754 1.00 97.38 91 PRO A O 1
ATOM 747 N N . PHE A 1 92 ? -15.043 21.350 17.026 1.00 97.75 92 PHE A N 1
ATOM 748 C CA . PHE A 1 92 ? -15.579 20.009 17.257 1.00 97.75 92 PHE A CA 1
ATOM 749 C C . PHE A 1 92 ? -14.935 19.358 18.483 1.00 97.75 92 PHE A C 1
ATOM 751 O O . PHE A 1 92 ? -15.623 18.730 19.275 1.00 97.75 92 PHE A O 1
ATOM 758 N N . TYR A 1 93 ? -13.622 19.521 18.661 1.00 96.44 93 TYR A N 1
ATOM 759 C CA . TYR A 1 93 ? -12.913 18.982 19.820 1.00 96.44 93 TYR A CA 1
ATOM 760 C C . TYR A 1 93 ? -13.423 19.576 21.140 1.00 96.44 93 TYR A C 1
ATOM 762 O O . TYR A 1 93 ? -13.623 18.844 22.108 1.00 96.44 93 TYR A O 1
ATOM 770 N N . ASP A 1 94 ? -13.669 20.891 21.168 1.00 97.00 94 ASP A N 1
ATOM 771 C CA . ASP A 1 94 ? -14.251 21.560 22.334 1.00 97.00 94 ASP A CA 1
ATOM 772 C C . ASP A 1 94 ? -15.647 20.981 22.654 1.00 97.00 94 ASP A C 1
ATOM 774 O O . ASP A 1 94 ? -15.943 20.710 23.815 1.00 97.00 94 ASP A O 1
ATOM 778 N N . GLU A 1 95 ? -16.465 20.683 21.638 1.00 97.19 95 GLU A N 1
ATOM 779 C CA . GLU A 1 95 ? -17.763 20.017 21.819 1.00 97.19 95 GLU A CA 1
ATOM 780 C C . GLU A 1 95 ? -17.621 18.562 22.302 1.00 97.19 95 GLU A C 1
ATOM 782 O O . GLU A 1 95 ? -18.293 18.158 23.247 1.00 97.19 95 GLU A O 1
ATOM 787 N N . LEU A 1 96 ? -16.705 17.783 21.716 1.00 96.50 96 LEU A N 1
ATOM 788 C CA . LEU A 1 96 ? -16.410 16.400 22.112 1.00 96.50 96 LEU A CA 1
ATOM 789 C C . LEU A 1 96 ? -16.011 16.286 23.586 1.00 96.50 96 LEU A C 1
ATOM 791 O O . LEU A 1 96 ? -16.417 15.339 24.261 1.00 96.50 96 LEU A O 1
ATOM 795 N N . SER A 1 97 ? -15.285 17.278 24.107 1.00 95.94 97 SER A N 1
ATOM 796 C CA . SER A 1 97 ? -14.863 17.312 25.511 1.00 95.94 97 SER A CA 1
ATOM 797 C C . SER A 1 97 ? -16.027 17.373 26.514 1.00 95.94 97 SER A C 1
ATOM 799 O O . SER A 1 97 ? -15.856 16.981 27.670 1.00 95.94 97 SER A O 1
ATOM 801 N N . ASN A 1 98 ? -17.227 17.773 26.073 1.00 97.38 98 ASN A N 1
ATOM 802 C CA . ASN A 1 98 ? -18.436 17.792 26.900 1.00 97.38 98 ASN A CA 1
ATOM 803 C C . ASN A 1 98 ? -19.058 16.395 27.106 1.00 97.38 98 ASN A C 1
ATOM 805 O O . ASN A 1 98 ? -19.970 16.250 27.924 1.00 97.38 98 ASN A O 1
ATOM 809 N N . TYR A 1 99 ? -18.573 15.361 26.408 1.00 96.69 99 TYR A N 1
ATOM 810 C CA . TYR A 1 99 ? -19.144 14.009 26.419 1.00 96.69 99 TYR A CA 1
ATOM 811 C C . TYR A 1 99 ? -18.143 12.951 26.930 1.00 96.69 99 TYR A C 1
ATOM 813 O O . TYR A 1 99 ? -17.765 12.042 26.191 1.00 96.69 99 TYR A O 1
ATOM 821 N N . PRO A 1 100 ? -17.743 12.983 28.218 1.00 94.06 100 PRO A N 1
ATOM 822 C CA . PRO A 1 100 ? -16.647 12.163 28.757 1.00 94.06 100 PRO A CA 1
ATOM 823 C C . PRO A 1 100 ? -16.917 10.649 28.792 1.00 94.06 100 PRO A C 1
ATOM 825 O O . PRO A 1 100 ? -16.022 9.876 29.112 1.00 94.06 100 PRO A O 1
ATOM 828 N N . LYS A 1 101 ? -18.150 10.209 28.506 1.00 95.50 101 LYS A N 1
ATOM 829 C CA . LYS A 1 101 ? -18.509 8.780 28.418 1.00 95.50 101 LYS A CA 1
ATOM 830 C C . LYS A 1 101 ? -18.247 8.178 27.034 1.00 95.50 101 LYS A C 1
ATOM 832 O O . LYS A 1 101 ? -18.477 6.988 26.847 1.00 95.50 101 LYS A O 1
ATOM 837 N N . ILE A 1 102 ? -17.856 9.000 26.064 1.00 97.44 102 ILE A N 1
ATOM 838 C CA . ILE A 1 102 ? -17.480 8.552 24.728 1.00 97.44 102 ILE A CA 1
ATOM 839 C C . ILE A 1 102 ? -15.976 8.292 24.734 1.00 97.44 102 ILE A C 1
ATOM 841 O O . ILE A 1 102 ? -15.181 9.200 24.971 1.00 97.44 102 ILE A O 1
ATOM 845 N N . GLU A 1 103 ? -15.591 7.049 24.470 1.00 97.75 103 GLU A N 1
ATOM 846 C CA . GLU A 1 103 ? -14.197 6.678 24.252 1.00 97.75 103 GLU A CA 1
ATOM 847 C C . GLU A 1 103 ? -13.756 7.155 22.865 1.00 97.75 103 GLU A C 1
ATOM 849 O O . GLU A 1 103 ? -14.522 7.103 21.903 1.00 97.75 103 GLU A O 1
ATOM 854 N N . ILE A 1 104 ? -12.520 7.630 22.753 1.00 97.56 104 ILE A N 1
ATOM 855 C CA . ILE A 1 104 ? -11.964 8.109 21.487 1.00 97.56 104 ILE A CA 1
ATOM 856 C C . ILE A 1 104 ? -11.036 7.036 20.928 1.00 97.56 104 ILE A C 1
ATOM 858 O O . ILE A 1 104 ? -10.139 6.582 21.632 1.00 97.56 104 ILE A O 1
ATOM 862 N N . LEU A 1 105 ? -11.223 6.688 19.654 1.00 97.62 105 LEU A N 1
ATOM 863 C CA . LEU A 1 105 ? -10.261 5.913 18.872 1.00 97.62 105 LEU A CA 1
ATOM 864 C C . LEU A 1 105 ? -9.681 6.804 17.775 1.00 97.62 105 LEU A C 1
ATOM 866 O O . LEU A 1 105 ? -10.346 7.091 16.776 1.00 97.62 105 LEU A O 1
ATOM 870 N N . ASN A 1 106 ? -8.446 7.260 17.974 1.00 96.81 106 ASN A N 1
ATOM 871 C CA . ASN A 1 106 ? -7.727 8.052 16.975 1.00 96.81 106 ASN A CA 1
ATOM 872 C C . ASN A 1 106 ? -6.957 7.148 15.987 1.00 96.81 106 ASN A C 1
ATOM 874 O O . ASN A 1 106 ? -6.955 5.923 16.105 1.00 96.81 106 ASN A O 1
ATOM 878 N N . SER A 1 107 ? -6.249 7.742 15.023 1.00 95.94 107 SER A N 1
ATOM 879 C CA . SER A 1 107 ? -5.480 6.994 14.016 1.00 95.94 107 SER A CA 1
ATOM 880 C C . SER A 1 107 ? -4.427 6.040 14.585 1.00 95.94 107 SER A C 1
ATOM 882 O O . SER A 1 107 ? -4.217 4.980 13.999 1.00 95.94 107 SER A O 1
ATOM 884 N N . LYS A 1 108 ? -3.780 6.361 15.711 1.00 95.69 108 LYS A N 1
ATOM 885 C CA . LYS A 1 108 ? -2.799 5.464 16.345 1.00 95.69 108 LYS A CA 1
ATOM 886 C C . LYS A 1 108 ? -3.481 4.269 17.003 1.00 95.69 108 LYS A C 1
ATOM 888 O O . LYS A 1 108 ? -3.009 3.146 16.858 1.00 95.69 108 LYS A O 1
ATOM 893 N N . ASP A 1 109 ? -4.605 4.506 17.677 1.00 96.94 109 ASP A N 1
ATOM 894 C CA . ASP A 1 109 ? -5.390 3.435 18.299 1.00 96.94 109 ASP A CA 1
ATOM 895 C C . ASP A 1 109 ? -5.955 2.487 17.234 1.00 96.94 109 ASP A C 1
ATOM 897 O O . ASP A 1 109 ? -5.964 1.271 17.421 1.00 96.94 109 ASP A O 1
ATOM 901 N N . LEU A 1 110 ? -6.374 3.039 16.090 1.00 97.00 110 LEU A N 1
ATOM 902 C CA . LEU A 1 110 ? -6.856 2.276 14.941 1.00 97.00 110 LEU A CA 1
ATOM 903 C C . LEU A 1 110 ? -5.749 1.455 14.274 1.00 97.00 110 LEU A C 1
ATOM 905 O O . LEU A 1 110 ? -5.967 0.276 14.020 1.00 97.00 110 LEU A O 1
ATOM 909 N N . ASP A 1 111 ? -4.567 2.032 14.025 1.00 94.69 111 ASP A N 1
ATOM 910 C CA . ASP A 1 111 ? -3.402 1.288 13.507 1.00 94.69 111 ASP A CA 1
ATOM 911 C C . ASP A 1 111 ? -3.080 0.088 14.403 1.00 94.69 111 ASP A C 1
ATOM 913 O O . ASP A 1 111 ? -2.994 -1.049 13.931 1.00 94.69 111 ASP A O 1
ATOM 917 N N . LEU A 1 112 ? -3.008 0.323 15.715 1.00 93.62 112 LEU A N 1
ATOM 918 C CA . LEU A 1 112 ? -2.751 -0.728 16.689 1.00 93.62 112 LEU A CA 1
ATOM 919 C C . LEU A 1 112 ? -3.871 -1.776 16.703 1.00 93.62 112 LEU A C 1
ATOM 921 O O . LEU A 1 112 ? -3.590 -2.975 16.732 1.00 93.62 112 LEU A O 1
ATOM 925 N N . LEU A 1 113 ? -5.139 -1.354 16.671 1.00 95.06 113 LEU A N 1
ATOM 926 C CA . LEU A 1 113 ? -6.289 -2.255 16.605 1.00 95.06 113 LEU A CA 1
ATOM 927 C C . LEU A 1 113 ? -6.218 -3.142 15.359 1.00 95.06 113 LEU A C 1
ATOM 929 O O . LEU A 1 113 ? -6.331 -4.362 15.486 1.00 95.06 113 LEU A O 1
ATOM 933 N N . PHE A 1 114 ? -6.024 -2.554 14.180 1.00 94.81 114 PHE A N 1
ATOM 934 C CA . PHE A 1 114 ? -6.050 -3.259 12.899 1.00 94.81 114 PHE A CA 1
ATOM 935 C C . PHE A 1 114 ? -4.856 -4.194 12.721 1.00 94.81 114 PHE A C 1
ATOM 937 O O . PHE A 1 114 ? -5.038 -5.305 12.228 1.00 94.81 114 PHE A O 1
ATOM 944 N N . LYS A 1 115 ? -3.663 -3.813 13.194 1.00 90.81 115 LYS A N 1
ATOM 945 C CA . LYS A 1 115 ? -2.499 -4.713 13.237 1.00 90.81 115 LYS A CA 1
ATOM 946 C C . LYS A 1 115 ? -2.730 -5.887 14.191 1.00 90.81 115 LYS A C 1
ATOM 948 O O . LYS A 1 115 ? -2.546 -7.034 13.794 1.00 90.81 115 LYS A O 1
ATOM 953 N N . ASN A 1 116 ? -3.224 -5.627 15.406 1.00 88.62 116 ASN A N 1
ATOM 954 C CA . ASN A 1 116 ? -3.513 -6.674 16.401 1.00 88.62 116 ASN A CA 1
ATOM 955 C C . ASN A 1 116 ? -4.569 -7.680 15.936 1.00 88.62 116 ASN A C 1
ATOM 957 O O . ASN A 1 116 ? -4.478 -8.872 16.223 1.00 88.62 116 ASN A O 1
ATOM 961 N N . THR A 1 117 ? -5.595 -7.178 15.254 1.00 90.50 117 THR A N 1
ATOM 962 C CA . THR A 1 117 ? -6.705 -7.980 14.716 1.00 90.50 117 THR A CA 1
ATOM 963 C C . THR A 1 117 ? -6.452 -8.470 13.303 1.00 90.50 117 THR A C 1
ATOM 965 O O . THR A 1 117 ? -7.284 -9.178 12.744 1.00 90.50 117 THR A O 1
ATOM 968 N N . LYS A 1 118 ? -5.283 -8.140 12.745 1.00 90.50 118 LYS A N 1
ATOM 969 C CA . LYS A 1 118 ? -4.823 -8.616 11.449 1.00 90.50 118 LYS A CA 1
ATOM 970 C C . LYS A 1 118 ? -5.782 -8.297 10.296 1.00 90.50 118 LYS A C 1
ATOM 972 O O . LYS A 1 118 ? -5.961 -9.122 9.401 1.00 90.50 118 LYS A O 1
ATOM 977 N N . VAL A 1 119 ? -6.384 -7.106 10.300 1.00 92.19 119 VAL A N 1
ATOM 978 C CA . VAL A 1 119 ? -7.299 -6.669 9.232 1.00 92.19 119 VAL A CA 1
ATOM 979 C C . VAL A 1 119 ? -6.544 -6.646 7.903 1.00 92.19 119 VAL A C 1
ATOM 981 O O . VAL A 1 119 ? -5.703 -5.781 7.661 1.00 92.19 119 VAL A O 1
ATOM 984 N N . GLU A 1 120 ? -6.832 -7.619 7.041 1.00 90.50 120 GLU A N 1
ATOM 985 C CA . GLU A 1 120 ? -6.028 -7.910 5.851 1.00 90.50 120 GLU A CA 1
ATOM 986 C C . GLU A 1 120 ? -5.978 -6.729 4.874 1.00 90.50 120 GLU A C 1
ATOM 988 O O . GLU A 1 120 ? -4.900 -6.303 4.465 1.00 90.50 120 GLU A O 1
ATOM 993 N N . GLU A 1 121 ? -7.138 -6.167 4.529 1.00 91.38 121 GLU A N 1
ATOM 994 C CA . GLU A 1 121 ? -7.235 -5.059 3.573 1.00 91.38 121 GLU A CA 1
ATOM 995 C C . GLU A 1 121 ? -6.551 -3.785 4.094 1.00 91.38 121 GLU A C 1
ATOM 997 O O . GLU A 1 121 ? -5.909 -3.058 3.331 1.00 91.38 121 GLU A O 1
ATOM 1002 N N . TYR A 1 122 ? -6.613 -3.551 5.408 1.00 94.06 122 TYR A N 1
ATOM 1003 C CA . TYR A 1 122 ? -5.854 -2.485 6.050 1.00 94.06 122 TYR A CA 1
ATOM 1004 C C . TYR A 1 122 ? -4.349 -2.707 5.880 1.00 94.06 122 TYR A C 1
ATOM 1006 O O . TYR A 1 122 ? -3.651 -1.802 5.429 1.00 94.06 122 TYR A O 1
ATOM 1014 N N . LEU A 1 123 ? -3.850 -3.908 6.190 1.00 92.69 123 LEU A N 1
ATOM 1015 C CA . LEU A 1 123 ? -2.425 -4.226 6.088 1.00 92.69 123 LEU A CA 1
ATOM 1016 C C . LEU A 1 123 ? -1.919 -4.144 4.642 1.00 92.69 123 LEU A C 1
ATOM 1018 O O . LEU A 1 123 ? -0.843 -3.593 4.412 1.00 92.69 123 LEU A O 1
ATOM 1022 N N . LYS A 1 124 ? -2.705 -4.596 3.654 1.00 92.94 124 LYS A N 1
ATOM 1023 C CA . LYS A 1 124 ? -2.381 -4.419 2.225 1.00 92.94 124 LYS A CA 1
ATOM 1024 C C . LYS A 1 124 ? -2.135 -2.951 1.895 1.00 92.94 124 LYS A C 1
ATOM 1026 O O . LYS A 1 124 ? -1.113 -2.609 1.306 1.00 92.94 124 LYS A O 1
ATOM 1031 N N . ARG A 1 125 ? -3.044 -2.063 2.304 1.00 93.62 125 ARG A N 1
ATOM 1032 C CA . ARG A 1 125 ? -2.925 -0.618 2.038 1.00 93.62 125 ARG A CA 1
ATOM 1033 C C . ARG A 1 125 ? -1.836 0.049 2.852 1.00 93.62 125 ARG A C 1
ATOM 1035 O O . ARG A 1 125 ? -1.156 0.929 2.331 1.00 93.62 125 ARG A O 1
ATOM 1042 N N . TYR A 1 126 ? -1.656 -0.392 4.090 1.00 94.00 126 TYR A N 1
ATOM 1043 C CA . TYR A 1 126 ? -0.578 0.037 4.962 1.00 94.00 126 TYR A CA 1
ATOM 1044 C C . TYR A 1 126 ? 0.775 -0.178 4.282 1.00 94.00 126 TYR A C 1
ATOM 1046 O O . TYR A 1 126 ? 1.494 0.793 4.054 1.00 94.00 126 TYR A O 1
ATOM 1054 N N . PHE A 1 127 ? 1.074 -1.403 3.842 1.00 93.88 127 PHE A N 1
ATOM 1055 C CA . PHE A 1 127 ? 2.325 -1.690 3.139 1.00 93.88 127 PHE A CA 1
ATOM 1056 C C . PHE A 1 127 ? 2.397 -1.032 1.764 1.00 93.88 127 PHE A C 1
ATOM 1058 O O . PHE A 1 127 ? 3.428 -0.461 1.422 1.00 93.88 127 PHE A O 1
ATOM 1065 N N . TYR A 1 128 ? 1.304 -1.021 1.000 1.00 94.31 128 TYR A N 1
ATOM 1066 C CA . TYR A 1 128 ? 1.276 -0.355 -0.304 1.00 94.31 128 TYR A CA 1
ATOM 1067 C C . TYR A 1 128 ? 1.520 1.160 -0.216 1.00 94.31 128 TYR A C 1
ATOM 1069 O O . TYR A 1 128 ? 1.972 1.785 -1.171 1.00 94.31 128 TYR A O 1
ATOM 1077 N N . SER A 1 129 ? 1.256 1.775 0.942 1.00 93.25 129 SER A N 1
ATOM 1078 C CA . SER A 1 129 ? 1.563 3.188 1.180 1.00 93.25 129 SER A CA 1
ATOM 1079 C C . SER A 1 129 ? 3.062 3.477 1.339 1.00 93.25 129 SER A C 1
ATOM 1081 O O . SER A 1 129 ? 3.458 4.648 1.331 1.00 93.25 129 SER A O 1
ATOM 1083 N N . HIS A 1 130 ? 3.897 2.436 1.450 1.00 95.00 130 HIS A N 1
ATOM 1084 C CA . HIS A 1 130 ? 5.347 2.558 1.529 1.00 95.00 130 HIS A CA 1
ATOM 1085 C C . HIS A 1 130 ? 5.921 3.235 0.274 1.00 95.00 130 HIS A C 1
ATOM 1087 O O . HIS A 1 130 ? 5.485 2.996 -0.854 1.00 95.00 130 HIS A O 1
ATOM 1093 N N . ASN A 1 131 ? 6.953 4.066 0.449 1.00 94.94 131 ASN A N 1
ATOM 1094 C CA . ASN A 1 131 ? 7.528 4.854 -0.649 1.00 94.94 131 ASN A CA 1
ATOM 1095 C C . ASN A 1 131 ? 8.127 3.991 -1.772 1.00 94.94 131 ASN A C 1
ATOM 1097 O O . ASN A 1 131 ? 8.133 4.429 -2.916 1.00 94.94 131 ASN A O 1
ATOM 1101 N N . LEU A 1 132 ? 8.561 2.762 -1.471 1.00 96.81 132 LEU A N 1
ATOM 1102 C CA . LEU A 1 132 ? 8.982 1.775 -2.475 1.00 96.81 132 LEU A CA 1
ATOM 1103 C C . LEU A 1 132 ? 7.939 1.606 -3.591 1.00 96.81 132 LEU A C 1
ATOM 1105 O O . LEU A 1 132 ? 8.280 1.699 -4.768 1.00 96.81 132 LEU A O 1
ATOM 1109 N N . PHE A 1 133 ? 6.663 1.422 -3.233 1.00 96.19 133 PHE A N 1
ATOM 1110 C CA . PHE A 1 133 ? 5.593 1.254 -4.218 1.00 96.19 133 PHE A CA 1
ATOM 1111 C C . PHE A 1 133 ? 5.429 2.506 -5.076 1.00 96.19 133 PHE A C 1
ATOM 1113 O O . PHE A 1 133 ? 5.264 2.388 -6.284 1.00 96.19 133 PHE A O 1
ATOM 1120 N N . ARG A 1 134 ? 5.575 3.706 -4.496 1.00 95.38 134 ARG A N 1
ATOM 1121 C CA . ARG A 1 134 ? 5.551 4.968 -5.257 1.00 95.38 134 ARG A CA 1
ATOM 1122 C C . ARG A 1 134 ? 6.700 5.059 -6.264 1.00 95.38 134 ARG A C 1
ATOM 1124 O O . ARG A 1 134 ? 6.499 5.571 -7.362 1.00 95.38 134 ARG A O 1
ATOM 1131 N N . GLU A 1 135 ? 7.896 4.584 -5.920 1.00 97.75 135 GLU A N 1
ATOM 1132 C CA . GLU A 1 135 ? 9.027 4.552 -6.858 1.00 97.75 135 GLU A CA 1
ATOM 1133 C C . GLU A 1 135 ? 8.763 3.588 -8.025 1.00 97.75 135 GLU A C 1
ATOM 1135 O O . GLU A 1 135 ? 9.002 3.941 -9.183 1.00 97.75 135 GLU A O 1
ATOM 1140 N N . ILE A 1 136 ? 8.166 2.426 -7.752 1.00 97.62 136 ILE A N 1
ATOM 1141 C CA . ILE A 1 136 ? 7.775 1.454 -8.785 1.00 97.62 136 ILE A CA 1
ATOM 1142 C C . ILE A 1 136 ? 6.626 1.988 -9.652 1.00 97.62 136 ILE A C 1
ATOM 1144 O O . ILE A 1 136 ? 6.684 1.905 -10.879 1.00 97.62 136 ILE A O 1
ATOM 1148 N N . GLU A 1 137 ? 5.608 2.611 -9.056 1.00 96.62 137 GLU A N 1
ATOM 1149 C CA . GLU A 1 137 ? 4.520 3.271 -9.787 1.00 96.62 137 GLU A CA 1
ATOM 1150 C C . GLU A 1 137 ? 5.052 4.336 -10.754 1.00 96.62 137 GLU A C 1
ATOM 1152 O O . GLU A 1 137 ? 4.566 4.439 -11.882 1.00 96.62 137 GLU A O 1
ATOM 1157 N N . LYS A 1 138 ? 6.077 5.104 -10.356 1.00 98.06 138 LYS A N 1
ATOM 1158 C CA . LYS A 1 138 ? 6.739 6.076 -11.241 1.00 98.06 138 LYS A CA 1
ATOM 1159 C C . LYS A 1 138 ? 7.450 5.391 -12.409 1.00 98.06 138 LYS A C 1
ATOM 1161 O O . LYS A 1 138 ? 7.344 5.888 -13.528 1.00 98.06 138 LYS A O 1
ATOM 1166 N N . ILE A 1 139 ? 8.115 4.253 -12.191 1.00 97.94 139 ILE A N 1
ATOM 1167 C CA . ILE A 1 139 ? 8.694 3.439 -13.278 1.00 97.94 139 ILE A CA 1
ATOM 1168 C C . ILE A 1 139 ? 7.593 3.001 -14.253 1.00 97.94 139 ILE A C 1
ATOM 1170 O O . ILE A 1 139 ? 7.711 3.213 -15.461 1.00 97.94 139 ILE A O 1
ATOM 1174 N N . ILE A 1 140 ? 6.475 2.479 -13.742 1.00 96.81 140 ILE A N 1
ATOM 1175 C CA . ILE A 1 140 ? 5.331 2.072 -14.572 1.00 96.81 140 ILE A CA 1
ATOM 1176 C C . ILE A 1 140 ? 4.744 3.277 -15.324 1.00 96.81 140 ILE A C 1
ATOM 1178 O O . ILE A 1 140 ? 4.388 3.160 -16.496 1.00 96.81 140 ILE A O 1
ATOM 1182 N N . PHE A 1 141 ? 4.684 4.456 -14.701 1.00 97.69 141 PHE A N 1
ATOM 1183 C CA . PHE A 1 141 ? 4.255 5.694 -15.353 1.00 97.69 141 PHE A CA 1
ATOM 1184 C C . PHE A 1 141 ? 5.203 6.115 -16.482 1.00 97.69 141 PHE A C 1
ATOM 1186 O O . PHE A 1 141 ? 4.750 6.514 -17.558 1.00 97.69 141 PHE A O 1
ATOM 1193 N N . ILE A 1 142 ? 6.516 6.014 -16.274 1.00 97.81 142 ILE A N 1
ATOM 1194 C CA . ILE A 1 142 ? 7.542 6.282 -17.291 1.00 97.81 142 ILE A CA 1
ATOM 1195 C C . ILE A 1 142 ? 7.363 5.347 -18.489 1.00 97.81 142 ILE A C 1
ATOM 1197 O O . ILE A 1 142 ? 7.319 5.822 -19.627 1.00 97.81 142 ILE A O 1
ATOM 1201 N N . LEU A 1 143 ? 7.169 4.054 -18.233 1.00 95.94 143 LEU A N 1
ATOM 1202 C CA . LEU A 1 143 ? 6.891 3.049 -19.255 1.00 95.94 143 LEU A CA 1
ATOM 1203 C C . LEU A 1 143 ? 5.593 3.362 -20.015 1.00 95.94 143 LEU A C 1
ATOM 1205 O O . LEU A 1 143 ? 5.600 3.485 -21.239 1.00 95.94 143 LEU A O 1
ATOM 1209 N N . HIS A 1 144 ? 4.490 3.580 -19.293 1.00 96.00 144 HIS A N 1
ATOM 1210 C CA . HIS A 1 144 ? 3.174 3.873 -19.875 1.00 96.00 144 HIS A CA 1
ATOM 1211 C C . HIS A 1 144 ? 3.179 5.139 -20.727 1.00 96.00 144 HIS A C 1
ATOM 1213 O O . HIS A 1 144 ? 2.584 5.164 -21.797 1.00 96.00 144 HIS A O 1
ATOM 1219 N N . SER A 1 145 ? 3.872 6.185 -20.284 1.00 96.44 145 SER A N 1
ATOM 1220 C CA . SER A 1 145 ? 3.947 7.457 -21.011 1.00 96.44 145 SER A CA 1
ATOM 1221 C C . SER A 1 145 ? 4.914 7.443 -22.196 1.00 96.44 145 SER A C 1
ATOM 1223 O O . SER A 1 145 ? 4.871 8.365 -23.006 1.00 96.44 145 SER A O 1
ATOM 1225 N N . SER A 1 146 ? 5.760 6.417 -22.311 1.00 95.38 146 SER A N 1
ATOM 1226 C CA . SER A 1 146 ? 6.650 6.213 -23.464 1.00 95.38 146 SER A CA 1
ATOM 1227 C C . SER A 1 146 ? 6.011 5.349 -24.556 1.00 95.38 146 SER A C 1
ATOM 1229 O O . SER A 1 146 ? 6.588 5.181 -25.628 1.00 95.38 146 SER A O 1
ATOM 1231 N N . LYS A 1 147 ? 4.817 4.788 -24.314 1.00 91.94 147 LYS A N 1
ATOM 1232 C CA . LYS A 1 147 ? 4.144 3.910 -25.276 1.00 91.94 147 LYS A CA 1
ATOM 1233 C C . LYS A 1 147 ? 3.859 4.640 -26.592 1.00 91.94 147 LYS A C 1
ATOM 1235 O O . LYS A 1 147 ? 3.318 5.744 -26.606 1.00 91.94 147 LYS A O 1
ATOM 1240 N N . GLY A 1 148 ? 4.191 4.001 -27.710 1.00 89.50 148 GLY A N 1
ATOM 1241 C CA . GLY A 1 148 ? 3.943 4.552 -29.043 1.00 89.50 148 GLY A CA 1
ATOM 1242 C C . GLY A 1 148 ? 4.934 5.635 -29.480 1.00 89.50 148 GLY A C 1
ATOM 1243 O O . GLY A 1 148 ? 4.771 6.183 -30.572 1.00 89.50 148 GLY A O 1
ATOM 1244 N N . CYS A 1 149 ? 5.977 5.925 -28.690 1.00 91.94 149 CYS A N 1
ATOM 1245 C CA . CYS A 1 149 ? 7.130 6.665 -29.199 1.00 91.94 149 CYS A CA 1
ATOM 1246 C C . CYS A 1 149 ? 7.744 5.879 -30.367 1.00 91.94 149 CYS A C 1
ATOM 1248 O O . CYS A 1 149 ? 7.892 4.655 -30.291 1.00 91.94 149 CYS A O 1
ATOM 1250 N N . LYS A 1 150 ? 8.017 6.580 -31.473 1.00 85.19 150 LYS A N 1
ATOM 1251 C CA . LYS A 1 150 ? 8.542 5.982 -32.705 1.00 85.19 150 LYS A CA 1
ATOM 1252 C C . LYS A 1 150 ? 9.985 5.547 -32.491 1.00 85.19 150 LYS A C 1
ATOM 1254 O O . LYS A 1 150 ? 10.731 6.271 -31.849 1.00 85.19 150 LYS A O 1
ATOM 1259 N N . ASN A 1 151 ? 10.352 4.403 -33.065 1.00 67.88 151 ASN A N 1
ATOM 1260 C CA . ASN A 1 151 ? 11.743 3.969 -33.138 1.00 67.88 151 ASN A CA 1
ATOM 1261 C C . ASN A 1 151 ? 12.553 4.962 -33.966 1.00 67.88 151 ASN A C 1
ATOM 1263 O O . ASN A 1 151 ? 12.335 5.072 -35.173 1.00 67.88 151 ASN A O 1
ATOM 1267 N N . ASP A 1 152 ? 13.483 5.636 -33.302 1.00 70.38 152 ASP A N 1
ATOM 1268 C CA . ASP A 1 152 ? 14.630 6.247 -33.955 1.00 70.38 152 ASP A CA 1
ATOM 1269 C C . ASP A 1 152 ? 15.711 5.173 -34.169 1.00 70.38 152 ASP A C 1
ATOM 1271 O O . ASP A 1 152 ? 15.695 4.118 -33.525 1.00 70.38 152 ASP A O 1
ATOM 1275 N N . ASN A 1 153 ? 16.624 5.408 -35.115 1.00 79.50 153 ASN A N 1
ATOM 1276 C CA . ASN A 1 153 ? 17.774 4.524 -35.300 1.00 79.50 153 ASN A CA 1
ATOM 1277 C C . ASN A 1 153 ? 18.617 4.549 -34.023 1.00 79.50 153 ASN A C 1
ATOM 1279 O O . ASN A 1 153 ? 18.998 5.628 -33.574 1.00 79.50 153 ASN A O 1
ATOM 1283 N N . LEU A 1 154 ? 18.897 3.372 -33.466 1.00 84.44 154 LEU A N 1
ATOM 1284 C CA . LEU A 1 154 ? 19.690 3.248 -32.251 1.00 84.44 154 LEU A CA 1
ATOM 1285 C C . LEU A 1 154 ? 21.156 3.558 -32.544 1.00 84.44 154 LEU A C 1
ATOM 1287 O O . LEU A 1 154 ? 21.698 3.127 -33.565 1.00 84.44 154 LEU A O 1
ATOM 1291 N N . ASP A 1 155 ? 21.803 4.278 -31.636 1.00 86.69 155 ASP A N 1
ATOM 1292 C CA . ASP A 1 155 ? 23.237 4.545 -31.699 1.00 86.69 155 ASP A CA 1
ATOM 1293 C C . ASP A 1 155 ? 24.007 3.903 -30.531 1.00 86.69 155 ASP A C 1
ATOM 1295 O O . ASP A 1 155 ? 23.452 3.261 -29.640 1.00 86.69 155 ASP A O 1
ATOM 1299 N N . VAL A 1 156 ? 25.335 4.055 -30.525 1.00 85.50 156 VAL A N 1
ATOM 1300 C CA . VAL A 1 156 ? 26.201 3.502 -29.466 1.00 85.50 156 VAL A CA 1
ATOM 1301 C C . VAL A 1 156 ? 25.843 4.055 -28.078 1.00 85.50 156 VAL A C 1
ATOM 1303 O O . VAL A 1 156 ? 26.005 3.358 -27.076 1.00 85.50 156 VAL A O 1
ATOM 1306 N N . SER A 1 157 ? 25.356 5.295 -27.995 1.00 90.19 157 SER A N 1
ATOM 1307 C CA . SER A 1 157 ? 24.962 5.902 -26.725 1.00 90.19 157 SER A CA 1
ATOM 1308 C C . SER A 1 157 ? 23.689 5.265 -26.160 1.00 90.19 157 SER A C 1
ATOM 1310 O O . SER A 1 157 ? 23.614 5.060 -24.948 1.00 90.19 157 SER A O 1
ATOM 1312 N N . ASP A 1 158 ? 22.761 4.838 -27.021 1.00 91.69 158 ASP A N 1
ATOM 1313 C CA . ASP A 1 158 ? 21.573 4.073 -26.629 1.00 91.69 158 ASP A CA 1
ATOM 1314 C C . ASP A 1 158 ? 21.931 2.701 -26.040 1.00 91.69 158 ASP A C 1
ATOM 1316 O O . ASP A 1 158 ? 21.340 2.270 -25.047 1.00 91.69 158 ASP A O 1
ATOM 1320 N N . PHE A 1 159 ? 22.941 2.025 -26.598 1.00 91.12 159 PHE A N 1
ATOM 1321 C CA . PHE A 1 159 ? 23.426 0.759 -26.038 1.00 91.12 159 PHE A CA 1
ATOM 1322 C C . PHE A 1 159 ? 24.020 0.939 -24.640 1.00 91.12 159 PHE A C 1
ATOM 1324 O O . PHE A 1 159 ? 23.754 0.121 -23.760 1.00 91.12 159 PHE A O 1
ATOM 1331 N N . ASN A 1 160 ? 24.780 2.012 -24.404 1.00 93.38 160 ASN A N 1
ATOM 1332 C CA . ASN A 1 160 ? 25.297 2.312 -23.065 1.00 93.38 160 ASN A CA 1
ATOM 1333 C C . ASN A 1 160 ? 24.156 2.552 -22.066 1.00 93.38 160 ASN A C 1
ATOM 1335 O O . ASN A 1 160 ? 24.195 2.018 -20.961 1.00 93.38 160 ASN A O 1
ATOM 1339 N N . LEU A 1 161 ? 23.106 3.273 -22.473 1.00 94.19 161 LEU A N 1
ATOM 1340 C CA . LEU A 1 161 ? 21.922 3.490 -21.636 1.00 94.19 161 LEU A CA 1
ATOM 1341 C C . LEU A 1 161 ? 21.196 2.196 -21.279 1.00 94.19 161 LEU A C 1
ATOM 1343 O O . LEU A 1 161 ? 20.740 2.039 -20.146 1.00 94.19 161 LEU A O 1
ATOM 1347 N N . LEU A 1 162 ? 21.079 1.281 -22.240 1.00 93.94 162 LEU A N 1
ATOM 1348 C CA . LEU A 1 162 ? 20.470 -0.026 -22.025 1.00 93.94 162 LEU A CA 1
ATOM 1349 C C . LEU A 1 162 ? 21.301 -0.902 -21.087 1.00 93.94 162 LEU A C 1
ATOM 1351 O O . LEU A 1 162 ? 20.725 -1.567 -20.229 1.00 93.94 162 LEU A O 1
ATOM 1355 N N . TRP A 1 163 ? 22.630 -0.882 -21.207 1.00 95.69 163 TRP A N 1
ATOM 1356 C CA . TRP A 1 163 ? 23.514 -1.601 -20.287 1.00 95.69 163 TRP A CA 1
ATOM 1357 C C . TRP A 1 163 ? 23.445 -1.046 -18.867 1.00 95.69 163 TRP A C 1
ATOM 1359 O O . TRP A 1 163 ? 23.302 -1.811 -17.918 1.00 95.69 163 TRP A O 1
ATOM 1369 N N . GLU A 1 164 ? 23.454 0.277 -18.712 1.00 96.81 164 GLU A N 1
ATOM 1370 C CA . GLU A 1 164 ? 23.262 0.907 -17.404 1.00 96.81 164 GLU A CA 1
ATOM 1371 C C . GLU A 1 164 ? 21.889 0.562 -16.813 1.00 96.81 164 GLU A C 1
ATOM 1373 O O . GLU A 1 164 ? 21.788 0.224 -15.632 1.00 96.81 164 GLU A O 1
ATOM 1378 N N . LEU A 1 165 ? 20.825 0.587 -17.628 1.00 97.44 165 LEU A N 1
ATOM 1379 C CA . LEU A 1 165 ? 19.496 0.142 -17.208 1.00 97.44 165 LEU A CA 1
ATOM 1380 C C . LEU A 1 165 ? 19.507 -1.321 -16.766 1.00 97.44 165 LEU A C 1
ATOM 1382 O O . LEU A 1 165 ? 18.961 -1.618 -15.701 1.00 97.44 165 LEU A O 1
ATOM 1386 N N . LYS A 1 166 ? 20.172 -2.201 -17.524 1.00 97.50 166 LYS A N 1
ATOM 1387 C CA . LYS A 1 166 ? 20.342 -3.618 -17.189 1.00 97.50 166 LYS A CA 1
ATOM 1388 C C . LYS A 1 166 ? 21.023 -3.790 -15.831 1.00 97.50 166 LYS A C 1
ATOM 1390 O O . LYS A 1 166 ? 20.501 -4.506 -14.979 1.00 97.50 166 LYS A O 1
ATOM 1395 N N . ASP A 1 167 ? 22.120 -3.084 -15.575 1.00 97.94 167 ASP A N 1
ATOM 1396 C CA . ASP A 1 167 ? 22.822 -3.156 -14.289 1.00 97.94 167 ASP A CA 1
ATOM 1397 C C . ASP A 1 167 ? 21.927 -2.733 -13.115 1.00 97.94 167 ASP A C 1
ATOM 1399 O O . ASP A 1 167 ? 21.962 -3.345 -12.038 1.00 97.94 167 ASP A O 1
ATOM 1403 N N . ARG A 1 168 ? 21.086 -1.704 -13.308 1.00 98.12 168 ARG A N 1
ATOM 1404 C CA . ARG A 1 168 ? 20.141 -1.250 -12.276 1.00 98.12 168 ARG A CA 1
ATOM 1405 C C . ARG A 1 168 ? 19.022 -2.256 -12.022 1.00 98.12 168 ARG A C 1
ATOM 1407 O O . ARG A 1 168 ? 18.761 -2.533 -10.851 1.00 98.12 168 ARG A O 1
ATOM 1414 N N . VAL A 1 169 ? 18.393 -2.817 -13.062 1.00 97.69 169 VAL A N 1
ATOM 1415 C CA . VAL A 1 169 ? 17.328 -3.826 -12.875 1.00 97.69 169 VAL A CA 1
ATOM 1416 C C . VAL A 1 169 ? 17.878 -5.094 -12.230 1.00 97.69 169 VAL A C 1
ATOM 1418 O O . VAL A 1 169 ? 17.289 -5.568 -11.265 1.00 97.69 169 VAL A O 1
ATOM 1421 N N . VAL A 1 170 ? 19.056 -5.567 -12.654 1.00 98.19 170 VAL A N 1
ATOM 1422 C CA . VAL A 1 170 ? 19.731 -6.734 -12.057 1.00 98.19 170 VAL A CA 1
ATOM 1423 C C . VAL A 1 170 ? 20.034 -6.484 -10.583 1.00 98.19 170 VAL A C 1
ATOM 1425 O O . VAL A 1 170 ? 19.850 -7.366 -9.746 1.00 98.19 170 VAL A O 1
ATOM 1428 N N . SER A 1 171 ? 20.510 -5.282 -10.246 1.00 98.12 171 SER A N 1
ATOM 1429 C CA . SER A 1 171 ? 20.791 -4.917 -8.854 1.00 98.12 171 SER A CA 1
ATOM 1430 C C . SER A 1 171 ? 19.518 -4.931 -8.007 1.00 98.12 171 SER A C 1
ATOM 1432 O O . SER A 1 171 ? 19.535 -5.462 -6.901 1.00 98.12 171 SER A O 1
ATOM 1434 N N . PHE A 1 172 ? 18.414 -4.377 -8.517 1.00 98.25 172 PHE A N 1
ATOM 1435 C CA . PHE A 1 172 ? 17.127 -4.390 -7.820 1.00 98.25 172 PHE A CA 1
ATOM 1436 C C . PHE A 1 172 ? 16.570 -5.812 -7.657 1.00 98.25 172 PHE A C 1
ATOM 1438 O O . PHE A 1 172 ? 16.137 -6.168 -6.559 1.00 98.25 172 PHE A O 1
ATOM 1445 N N . ASN A 1 173 ? 16.655 -6.642 -8.701 1.00 98.00 173 ASN A N 1
ATOM 1446 C CA . ASN A 1 173 ? 16.217 -8.035 -8.663 1.00 98.00 173 ASN A CA 1
ATOM 1447 C C . ASN A 1 173 ? 17.024 -8.857 -7.655 1.00 98.00 173 ASN A C 1
ATOM 1449 O O . ASN A 1 173 ? 16.457 -9.427 -6.727 1.00 98.00 173 ASN A O 1
ATOM 1453 N N . LYS A 1 174 ? 18.359 -8.824 -7.731 1.00 97.94 174 LYS A N 1
ATOM 1454 C CA . LYS A 1 174 ? 19.225 -9.546 -6.783 1.00 97.94 174 LYS A CA 1
ATOM 1455 C C . LYS A 1 174 ? 19.001 -9.125 -5.333 1.00 97.94 174 LYS A C 1
ATOM 1457 O O . LYS A 1 174 ? 19.016 -9.983 -4.450 1.00 97.94 174 LYS A O 1
ATOM 1462 N N . SER A 1 175 ? 18.789 -7.835 -5.075 1.00 97.88 175 SER A N 1
ATOM 1463 C CA . SER A 1 175 ? 18.470 -7.347 -3.729 1.00 97.88 175 SER A CA 1
ATOM 1464 C C . SER A 1 175 ? 17.112 -7.861 -3.247 1.00 97.88 175 SER A C 1
ATOM 1466 O O . SER A 1 175 ? 17.004 -8.298 -2.102 1.00 97.88 175 SER A O 1
ATOM 1468 N N . SER A 1 176 ? 16.100 -7.863 -4.120 1.00 97.12 176 SER A N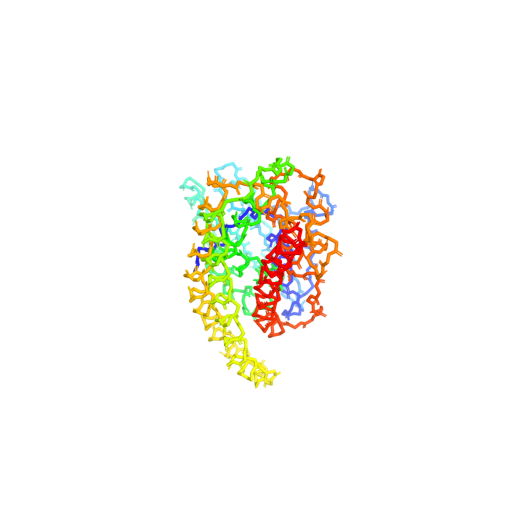 1
ATOM 1469 C CA . SER A 1 176 ? 14.758 -8.380 -3.813 1.00 97.12 176 SER A CA 1
ATOM 1470 C C . SER A 1 176 ? 14.794 -9.882 -3.533 1.00 97.12 176 SER A C 1
ATOM 1472 O O . SER A 1 176 ? 14.320 -10.309 -2.483 1.00 97.12 176 SER A O 1
ATOM 1474 N N . GLN A 1 177 ? 15.466 -10.659 -4.389 1.00 96.81 177 GLN A N 1
ATOM 1475 C CA . GLN A 1 177 ? 15.704 -12.091 -4.196 1.00 96.81 177 GLN A CA 1
ATOM 1476 C C . GLN A 1 177 ? 16.424 -12.377 -2.877 1.00 96.81 177 GLN A C 1
ATOM 1478 O O . GLN A 1 177 ? 15.985 -13.216 -2.101 1.00 96.81 177 GLN A O 1
ATOM 1483 N N . THR A 1 178 ? 17.515 -11.658 -2.591 1.00 95.81 178 THR A N 1
ATOM 1484 C CA . THR A 1 178 ? 18.292 -11.867 -1.359 1.00 95.81 178 THR A CA 1
ATOM 1485 C C . THR A 1 178 ? 17.429 -11.640 -0.121 1.00 95.81 178 THR A C 1
ATOM 1487 O O . THR A 1 178 ? 17.457 -12.442 0.812 1.00 95.81 178 THR A O 1
ATOM 1490 N N . LEU A 1 179 ? 16.636 -10.564 -0.108 1.00 95.12 179 LEU A N 1
ATOM 1491 C CA . LEU A 1 179 ? 15.730 -10.294 1.002 1.00 95.12 179 LEU A CA 1
ATOM 1492 C C . LEU A 1 179 ? 14.611 -11.325 1.097 1.00 95.12 179 LEU A C 1
ATOM 1494 O O . LEU A 1 179 ? 14.282 -11.730 2.212 1.00 95.12 179 LEU A O 1
ATOM 1498 N N . PHE A 1 180 ? 14.044 -11.769 -0.023 1.00 94.31 180 PHE A N 1
ATOM 1499 C CA . PHE A 1 180 ? 13.071 -12.851 -0.013 1.00 94.31 180 PHE A CA 1
ATOM 1500 C C . PHE A 1 180 ? 13.684 -14.123 0.585 1.00 94.31 180 PHE A C 1
ATOM 1502 O O . PHE A 1 180 ? 13.169 -14.622 1.582 1.00 94.31 180 PHE A O 1
ATOM 1509 N N . ASP A 1 181 ? 14.829 -14.588 0.086 1.00 92.50 181 ASP A N 1
ATOM 1510 C CA . ASP A 1 181 ? 15.486 -15.818 0.547 1.00 92.50 181 ASP A CA 1
ATOM 1511 C C . ASP A 1 181 ? 15.832 -15.775 2.041 1.00 92.50 181 ASP A C 1
ATOM 1513 O O . ASP A 1 181 ? 15.558 -16.727 2.780 1.00 92.50 181 ASP A O 1
ATOM 1517 N N . MET A 1 182 ? 16.388 -14.652 2.511 1.00 90.75 182 MET A N 1
ATOM 1518 C CA . MET A 1 182 ? 16.756 -14.468 3.918 1.00 90.75 182 MET A CA 1
ATOM 1519 C C . MET A 1 182 ? 15.537 -14.465 4.847 1.00 90.75 182 MET A C 1
ATOM 1521 O O . MET A 1 182 ? 15.609 -14.974 5.968 1.00 90.75 182 MET A O 1
ATOM 1525 N N . ASN A 1 183 ? 14.418 -13.892 4.402 1.00 88.88 183 ASN A N 1
ATOM 1526 C CA . ASN A 1 183 ? 13.251 -13.681 5.254 1.00 88.88 183 ASN A CA 1
ATOM 1527 C C . ASN A 1 183 ? 12.172 -14.754 5.104 1.00 88.88 183 ASN A C 1
ATOM 1529 O O . ASN A 1 183 ? 11.393 -14.951 6.033 1.00 88.88 183 ASN A O 1
ATOM 1533 N N . ASN A 1 184 ? 12.152 -15.499 3.999 1.00 84.81 184 ASN A N 1
ATOM 1534 C CA . ASN A 1 184 ? 11.184 -16.565 3.747 1.00 84.81 184 ASN A CA 1
ATOM 1535 C C . ASN A 1 184 ? 11.231 -17.621 4.860 1.00 84.81 184 ASN A C 1
ATOM 1537 O O . ASN A 1 184 ? 10.195 -18.006 5.391 1.00 84.81 184 ASN A O 1
ATOM 1541 N N . ILE A 1 185 ? 12.432 -18.026 5.293 1.00 80.00 185 ILE A N 1
ATOM 1542 C CA . ILE A 1 185 ? 12.603 -18.965 6.415 1.00 80.00 185 ILE A CA 1
ATOM 1543 C C . ILE A 1 185 ? 12.110 -18.342 7.727 1.00 80.00 185 ILE A C 1
ATOM 1545 O O . ILE A 1 185 ? 11.383 -18.988 8.483 1.00 80.00 185 ILE A O 1
ATOM 1549 N N . ARG A 1 186 ? 12.473 -17.079 7.986 1.00 79.88 186 ARG A N 1
ATOM 1550 C CA . ARG A 1 186 ? 12.100 -16.371 9.217 1.00 79.88 186 ARG A CA 1
ATOM 1551 C C . ARG A 1 186 ? 10.586 -16.249 9.339 1.00 79.88 186 ARG A C 1
ATOM 1553 O O . ARG A 1 186 ? 10.032 -16.664 10.349 1.00 79.88 186 ARG A O 1
ATOM 1560 N N . PHE A 1 187 ? 9.904 -15.780 8.302 1.00 77.88 187 PHE A N 1
ATOM 1561 C CA . PHE A 1 187 ? 8.450 -15.675 8.303 1.00 77.88 187 PHE A CA 1
ATOM 1562 C C . PHE A 1 187 ? 7.759 -17.052 8.311 1.00 77.88 187 PHE A C 1
ATOM 1564 O O . PHE A 1 187 ? 6.753 -17.207 9.001 1.00 77.88 187 PHE A O 1
ATOM 1571 N N . LYS A 1 188 ? 8.330 -18.080 7.653 1.00 73.50 188 LYS A N 1
ATOM 1572 C CA . LYS A 1 188 ? 7.858 -19.481 7.731 1.00 73.50 188 LYS A CA 1
ATOM 1573 C C . LYS A 1 188 ? 7.918 -20.090 9.125 1.00 73.50 188 LYS A C 1
ATOM 1575 O O . LYS A 1 188 ? 7.083 -20.923 9.455 1.00 73.50 188 LYS A O 1
ATOM 1580 N N . SER A 1 189 ? 8.856 -19.658 9.959 1.00 68.62 189 SER A N 1
ATOM 1581 C CA . SER A 1 189 ? 8.967 -20.158 11.333 1.00 68.62 189 SER A CA 1
ATOM 1582 C C . SER A 1 189 ? 7.925 -19.580 12.303 1.00 68.62 189 SER A C 1
ATOM 1584 O O . SER A 1 189 ? 7.741 -20.127 13.383 1.00 68.62 189 SER A O 1
ATOM 1586 N N . VAL A 1 190 ? 7.217 -18.507 11.924 1.00 67.56 190 VAL A N 1
ATOM 1587 C CA . VAL A 1 190 ? 6.259 -17.795 12.800 1.00 67.56 190 VAL A CA 1
ATOM 1588 C C . VAL A 1 190 ? 4.806 -18.247 12.584 1.00 67.56 190 VAL A C 1
ATOM 1590 O O . VAL A 1 190 ? 3.889 -17.773 13.249 1.00 67.56 190 VAL A O 1
ATOM 1593 N N . TYR A 1 191 ? 4.579 -19.233 11.712 1.00 60.75 191 TYR A N 1
ATOM 1594 C CA . TYR A 1 191 ? 3.250 -19.814 11.480 1.00 60.75 191 TYR A CA 1
ATOM 1595 C C . TYR A 1 191 ? 2.616 -20.424 12.751 1.00 60.75 191 TYR A C 1
ATOM 1597 O O . TYR A 1 191 ? 1.398 -20.588 12.784 1.00 60.75 191 TYR A O 1
ATOM 1605 N N . ASP A 1 192 ? 3.410 -20.660 13.805 1.00 59.06 192 ASP A N 1
ATOM 1606 C CA . ASP A 1 192 ? 2.998 -21.277 15.071 1.00 59.06 192 ASP A CA 1
ATOM 1607 C C . ASP A 1 192 ? 2.916 -20.300 16.273 1.00 59.06 192 ASP A C 1
ATOM 1609 O O . ASP A 1 192 ? 2.949 -20.756 17.415 1.00 59.06 192 ASP A O 1
ATOM 1613 N N . ASP A 1 193 ? 2.818 -18.972 16.075 1.00 67.12 193 ASP A N 1
ATOM 1614 C CA . ASP A 1 193 ? 2.650 -17.997 17.181 1.00 67.12 193 ASP A CA 1
ATOM 1615 C C . ASP A 1 193 ? 1.166 -17.623 17.432 1.00 67.12 193 ASP A C 1
ATOM 1617 O O . ASP A 1 193 ? 0.643 -16.694 16.802 1.00 67.12 193 ASP A O 1
ATOM 1621 N N . PRO A 1 194 ? 0.456 -18.302 18.359 1.00 59.94 194 PRO A N 1
ATOM 1622 C CA . PRO A 1 194 ? -0.954 -18.032 18.650 1.00 59.94 194 PRO A CA 1
ATOM 1623 C C . PRO A 1 194 ? -1.200 -16.688 19.348 1.00 59.94 194 PRO A C 1
ATOM 1625 O O . PRO A 1 194 ? -2.341 -16.226 19.376 1.00 59.94 194 PRO A O 1
ATOM 1628 N N . GLU A 1 195 ? -0.173 -16.053 19.921 1.00 65.44 195 GLU A N 1
ATOM 1629 C CA . GLU A 1 195 ? -0.330 -14.837 20.729 1.00 65.44 195 GLU A CA 1
ATOM 1630 C C . GLU A 1 195 ? -0.025 -13.549 19.953 1.00 65.44 195 GLU A C 1
ATOM 1632 O O . GLU A 1 195 ? -0.125 -12.460 20.518 1.00 65.44 195 GLU A O 1
ATOM 1637 N N . ASN A 1 196 ? 0.318 -13.647 18.662 1.00 68.44 196 ASN A N 1
ATOM 1638 C CA . ASN A 1 196 ? 0.708 -12.516 17.808 1.00 68.44 196 ASN A CA 1
ATOM 1639 C C . ASN A 1 196 ? 1.873 -11.687 18.369 1.00 68.44 196 ASN A C 1
ATOM 1641 O O . ASN A 1 196 ? 2.072 -10.549 17.938 1.00 68.44 196 ASN A O 1
ATOM 1645 N N . LYS A 1 197 ? 2.646 -12.229 19.315 1.00 72.25 197 LYS A N 1
ATOM 1646 C CA . LYS A 1 197 ? 3.744 -11.508 19.971 1.00 72.25 197 LYS A CA 1
ATOM 1647 C C . LYS A 1 197 ? 4.806 -11.100 18.962 1.00 72.25 197 LYS A C 1
ATOM 1649 O O . LYS A 1 197 ? 5.340 -10.001 19.042 1.00 72.25 197 LYS A O 1
ATOM 1654 N N . ILE A 1 198 ? 5.046 -11.960 17.979 1.00 81.56 198 ILE A N 1
ATOM 1655 C CA . ILE A 1 198 ? 6.084 -11.777 16.969 1.00 81.56 198 ILE A CA 1
ATOM 1656 C C . ILE A 1 198 ? 5.566 -10.939 15.783 1.00 81.56 198 ILE A C 1
ATOM 1658 O O . ILE A 1 198 ? 6.350 -10.443 14.983 1.00 81.56 198 ILE A O 1
ATOM 1662 N N . LEU A 1 199 ? 4.248 -10.721 15.653 1.00 82.50 199 LEU A N 1
ATOM 1663 C CA . LEU A 1 199 ? 3.680 -10.047 14.479 1.00 82.50 199 LEU A CA 1
ATOM 1664 C C . LEU A 1 199 ? 4.199 -8.613 14.308 1.00 82.50 199 LEU A C 1
ATOM 1666 O O . LEU A 1 199 ? 4.562 -8.246 13.195 1.00 82.50 199 LEU A O 1
ATOM 1670 N N . PHE A 1 200 ? 4.238 -7.813 15.377 1.00 85.25 200 PHE A N 1
ATOM 1671 C CA . PHE A 1 200 ? 4.728 -6.432 15.284 1.00 85.25 200 PHE A CA 1
ATOM 1672 C C . PHE A 1 200 ? 6.201 -6.381 14.901 1.00 85.25 200 PHE A C 1
ATOM 1674 O O . PHE A 1 200 ? 6.553 -5.651 13.985 1.00 85.25 200 PHE A O 1
ATOM 1681 N N . GLU A 1 201 ? 7.028 -7.232 15.512 1.00 87.62 201 GLU A N 1
ATOM 1682 C CA . GLU A 1 201 ? 8.447 -7.337 15.162 1.00 87.62 201 GLU A CA 1
ATOM 1683 C C . GLU A 1 201 ? 8.640 -7.701 13.685 1.00 87.62 201 GLU A C 1
ATOM 1685 O O . GLU A 1 201 ? 9.556 -7.204 13.036 1.00 87.62 201 GLU A O 1
ATOM 1690 N N . LEU A 1 202 ? 7.773 -8.550 13.126 1.00 88.62 202 LEU A N 1
ATOM 1691 C CA . LEU A 1 202 ? 7.821 -8.907 11.710 1.00 88.62 202 LEU A CA 1
ATOM 1692 C C . LEU A 1 202 ? 7.301 -7.809 10.783 1.00 88.62 202 LEU A C 1
ATOM 1694 O O . LEU A 1 202 ? 7.827 -7.677 9.681 1.00 88.62 202 LEU A 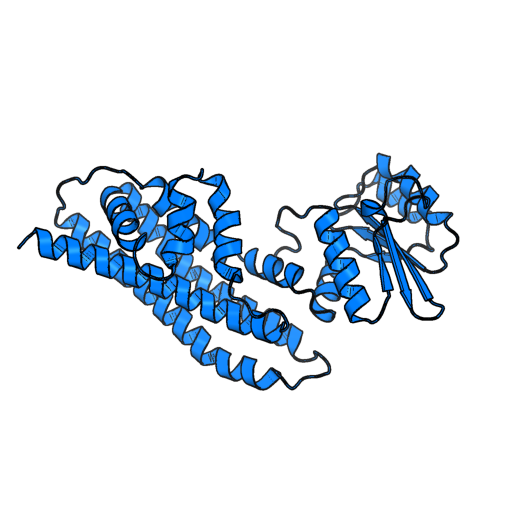O 1
ATOM 1698 N N . ILE A 1 203 ? 6.281 -7.052 11.195 1.00 90.25 203 ILE A N 1
ATOM 1699 C CA . ILE A 1 203 ? 5.800 -5.883 10.448 1.00 90.25 203 ILE A CA 1
ATOM 1700 C C . ILE A 1 203 ? 6.916 -4.838 10.380 1.00 90.25 203 ILE A C 1
ATOM 1702 O O . ILE A 1 203 ? 7.247 -4.393 9.284 1.00 90.25 203 ILE A O 1
ATOM 1706 N N . ASP A 1 204 ? 7.531 -4.515 11.518 1.00 91.25 204 ASP A N 1
ATOM 1707 C CA . ASP A 1 204 ? 8.628 -3.547 11.604 1.00 91.25 204 ASP A CA 1
ATOM 1708 C C . ASP A 1 204 ? 9.836 -4.020 10.780 1.00 91.25 204 ASP A C 1
ATOM 1710 O O . ASP A 1 204 ? 10.379 -3.273 9.967 1.00 91.25 204 ASP A O 1
ATOM 1714 N N . HIS A 1 205 ? 10.199 -5.302 10.893 1.00 92.25 205 HIS A N 1
ATOM 1715 C CA . HIS A 1 205 ? 11.270 -5.901 10.093 1.00 92.25 205 HIS A CA 1
ATOM 1716 C C . HIS A 1 205 ? 10.970 -5.878 8.585 1.00 92.25 205 HIS A C 1
ATOM 1718 O O . HIS A 1 205 ? 11.868 -5.653 7.770 1.00 92.25 205 HIS A O 1
ATOM 1724 N N . LEU A 1 206 ? 9.713 -6.097 8.181 1.00 93.62 206 LEU A N 1
ATOM 1725 C CA . LEU A 1 206 ? 9.324 -5.962 6.778 1.00 93.62 206 LEU A CA 1
ATOM 1726 C C . LEU A 1 206 ? 9.444 -4.505 6.316 1.00 93.62 206 LEU A C 1
ATOM 1728 O O . LEU A 1 206 ? 9.956 -4.278 5.225 1.00 93.62 206 LEU A O 1
ATOM 1732 N N . GLU A 1 207 ? 9.038 -3.522 7.124 1.00 94.50 207 GLU A N 1
ATOM 1733 C CA . GLU A 1 207 ? 9.234 -2.103 6.795 1.00 94.50 207 GLU A CA 1
ATOM 1734 C C . GLU A 1 207 ? 10.709 -1.767 6.552 1.00 94.50 207 GLU A C 1
ATOM 1736 O O . GLU A 1 207 ? 11.024 -1.103 5.564 1.00 94.50 207 GLU A O 1
ATOM 1741 N N . GLU A 1 208 ? 11.620 -2.281 7.381 1.00 95.50 208 GLU A N 1
ATOM 1742 C CA . GLU A 1 208 ? 13.066 -2.120 7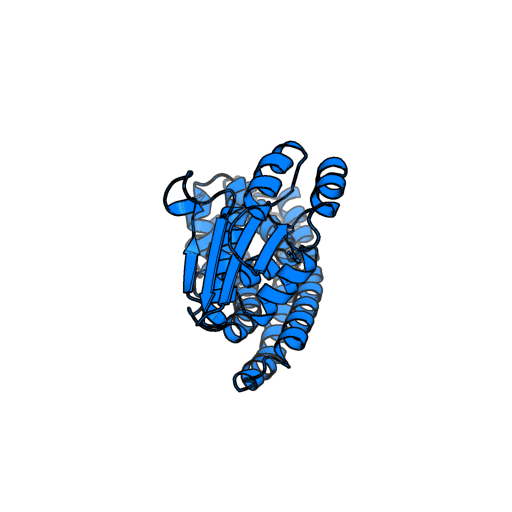.176 1.00 95.50 208 GLU A CA 1
ATOM 1743 C C . GLU A 1 208 ? 13.531 -2.727 5.842 1.00 95.50 208 GLU A C 1
ATOM 1745 O O . GLU A 1 208 ? 14.290 -2.101 5.097 1.00 95.50 208 GLU A O 1
ATOM 1750 N N . CYS A 1 209 ? 13.034 -3.919 5.494 1.00 96.06 209 CYS A N 1
ATOM 1751 C CA . CYS A 1 209 ? 13.325 -4.553 4.206 1.00 96.06 209 CYS A CA 1
ATOM 1752 C C . CYS A 1 209 ? 12.815 -3.708 3.025 1.00 96.06 209 CYS A C 1
ATOM 1754 O O . CYS A 1 209 ? 13.515 -3.553 2.020 1.00 96.06 209 CYS A O 1
ATOM 1756 N N . LEU A 1 210 ? 11.609 -3.140 3.133 1.00 96.81 210 LEU A N 1
ATOM 1757 C CA . LEU A 1 210 ? 11.032 -2.290 2.088 1.00 96.81 210 LEU A CA 1
ATOM 1758 C C . LEU A 1 210 ? 11.780 -0.957 1.953 1.00 96.81 210 LEU A C 1
ATOM 1760 O O . LEU A 1 210 ? 11.944 -0.467 0.832 1.00 96.81 210 LEU A O 1
ATOM 1764 N N . GLU A 1 211 ? 12.250 -0.369 3.054 1.00 96.88 211 GLU A N 1
ATOM 1765 C CA . GLU A 1 211 ? 13.071 0.849 3.031 1.00 96.88 211 GLU A CA 1
ATOM 1766 C C . GLU A 1 211 ? 14.440 0.585 2.391 1.00 96.88 211 GLU A C 1
ATOM 1768 O O . GLU A 1 211 ? 14.904 1.398 1.594 1.00 96.88 211 GLU A O 1
ATOM 1773 N N . TYR A 1 212 ? 15.040 -0.586 2.622 1.00 97.31 212 TYR A N 1
ATOM 1774 C CA . TYR A 1 212 ? 16.253 -0.992 1.908 1.00 97.31 212 TYR A CA 1
ATOM 1775 C C . TYR A 1 212 ? 16.020 -1.111 0.392 1.00 97.31 212 TYR A C 1
ATOM 1777 O O . TYR A 1 212 ? 16.777 -0.559 -0.409 1.00 97.31 212 TYR A O 1
ATOM 1785 N N . LEU A 1 213 ? 14.945 -1.788 -0.031 1.00 97.88 213 LEU A N 1
ATOM 1786 C CA . LEU A 1 213 ? 14.619 -1.944 -1.457 1.00 97.88 213 LEU A CA 1
ATOM 1787 C C . LEU A 1 213 ? 14.276 -0.626 -2.146 1.00 97.88 213 LEU A C 1
ATOM 1789 O O . LEU A 1 213 ? 14.558 -0.461 -3.336 1.00 97.88 213 LEU A O 1
ATOM 1793 N N . LYS A 1 214 ? 13.696 0.326 -1.413 1.00 97.81 214 LYS A N 1
ATOM 1794 C CA . LYS A 1 214 ? 13.357 1.655 -1.931 1.00 97.81 214 LYS A CA 1
ATOM 1795 C C . LYS A 1 214 ? 14.578 2.363 -2.516 1.00 97.81 214 LYS A C 1
ATOM 1797 O O . LYS A 1 214 ? 14.440 2.975 -3.571 1.00 97.81 214 LYS A O 1
ATOM 1802 N N . GLU A 1 215 ? 15.762 2.252 -1.910 1.00 97.19 215 GLU A N 1
ATOM 1803 C CA . GLU A 1 215 ? 16.977 2.874 -2.461 1.00 97.19 215 GLU A CA 1
ATOM 1804 C C . GLU A 1 215 ? 17.331 2.333 -3.856 1.00 97.19 215 GLU A C 1
ATOM 1806 O O . GLU A 1 215 ? 17.738 3.082 -4.750 1.00 97.19 215 GLU A O 1
ATOM 1811 N N . TYR A 1 216 ? 17.162 1.026 -4.066 1.00 98.00 216 TYR A N 1
ATOM 1812 C CA . TYR A 1 216 ? 17.400 0.385 -5.359 1.00 98.00 216 TYR A CA 1
ATOM 1813 C C . TYR A 1 216 ? 16.329 0.775 -6.378 1.00 98.00 216 TYR A C 1
ATOM 1815 O O . TYR A 1 216 ? 16.667 1.102 -7.518 1.00 98.00 216 TYR A O 1
ATOM 1823 N N . ALA A 1 217 ? 15.061 0.809 -5.962 1.00 98.12 217 ALA A N 1
ATOM 1824 C CA . ALA A 1 217 ? 13.955 1.251 -6.805 1.00 98.12 217 ALA A CA 1
ATOM 1825 C C . ALA A 1 217 ? 14.096 2.724 -7.224 1.00 98.12 217 ALA A C 1
ATOM 1827 O O . ALA A 1 217 ? 13.829 3.058 -8.376 1.00 98.12 217 ALA A O 1
ATOM 1828 N N . GLU A 1 218 ? 14.579 3.603 -6.341 1.00 98.38 218 GLU A N 1
ATOM 1829 C CA . GLU A 1 218 ? 14.831 5.011 -6.662 1.00 98.38 218 GLU A CA 1
ATOM 1830 C C . GLU A 1 218 ? 15.935 5.162 -7.718 1.00 98.38 218 GLU A C 1
ATOM 1832 O O . GLU A 1 218 ? 15.750 5.867 -8.712 1.00 98.38 218 GLU A O 1
ATOM 1837 N N . ARG A 1 219 ? 17.069 4.465 -7.553 1.00 98.12 219 ARG A N 1
ATOM 1838 C CA . ARG A 1 219 ? 18.152 4.459 -8.556 1.00 98.12 219 ARG A CA 1
ATOM 1839 C C . ARG A 1 219 ? 17.670 3.908 -9.893 1.00 98.12 219 ARG A C 1
ATOM 1841 O O . ARG A 1 219 ? 18.031 4.437 -10.943 1.00 98.12 219 ARG A O 1
ATOM 1848 N N . LEU A 1 220 ? 16.847 2.863 -9.849 1.00 98.19 220 LEU A N 1
ATOM 1849 C CA . LEU A 1 220 ? 16.252 2.282 -11.040 1.00 98.19 220 LEU A CA 1
ATOM 1850 C C . LEU A 1 220 ? 15.309 3.272 -11.735 1.00 98.19 220 LEU A C 1
ATOM 1852 O O . LEU A 1 220 ? 15.428 3.479 -12.941 1.00 98.19 220 LEU A O 1
ATOM 1856 N N . ARG A 1 221 ? 14.433 3.950 -10.984 1.00 98.50 221 ARG A N 1
ATOM 1857 C CA . ARG A 1 221 ? 13.564 5.011 -11.510 1.00 98.50 221 ARG A CA 1
ATOM 1858 C C . ARG A 1 221 ? 14.370 6.103 -12.204 1.00 98.50 221 ARG A C 1
ATOM 1860 O O . ARG A 1 221 ? 14.012 6.480 -13.316 1.00 98.50 221 ARG A O 1
ATOM 1867 N N . VAL A 1 222 ? 15.440 6.600 -11.578 1.00 98.44 222 VAL A N 1
ATOM 1868 C CA . VAL A 1 222 ? 16.309 7.630 -12.177 1.00 98.44 222 VAL A CA 1
ATOM 1869 C C . VAL A 1 222 ? 16.853 7.165 -13.530 1.00 98.44 222 VAL A C 1
ATOM 1871 O O . VAL A 1 222 ? 16.814 7.928 -14.493 1.00 98.44 222 VAL A O 1
ATOM 1874 N N . GLN A 1 223 ? 17.274 5.903 -13.638 1.00 98.44 223 GLN A N 1
ATOM 1875 C CA . GLN A 1 223 ? 17.744 5.350 -14.907 1.00 98.44 223 GLN A CA 1
ATOM 1876 C C . GLN A 1 223 ? 16.623 5.271 -15.955 1.00 98.44 223 GLN A C 1
ATOM 1878 O O . GLN A 1 223 ? 16.831 5.647 -17.106 1.00 98.44 223 GLN A O 1
ATOM 1883 N N . PHE A 1 224 ? 15.411 4.855 -15.574 1.00 98.38 224 PHE A N 1
ATOM 1884 C CA . PHE A 1 224 ? 14.249 4.885 -16.473 1.00 98.38 224 PHE A CA 1
ATOM 1885 C C . PHE A 1 224 ? 13.922 6.308 -16.959 1.00 98.38 224 PHE A C 1
ATOM 1887 O O . PHE A 1 224 ? 13.591 6.497 -18.130 1.00 98.38 224 PHE A O 1
ATOM 1894 N N . GLU A 1 225 ? 14.030 7.323 -16.098 1.00 98.44 225 GLU A N 1
ATOM 1895 C CA . GLU A 1 225 ? 13.853 8.728 -16.490 1.00 98.44 225 GLU A CA 1
ATOM 1896 C C . GLU A 1 225 ? 14.927 9.192 -17.470 1.00 98.44 225 GLU A C 1
ATOM 1898 O O . GLU A 1 225 ? 14.619 9.909 -18.425 1.00 98.44 225 GLU A O 1
ATOM 1903 N N . GLU A 1 226 ? 16.174 8.773 -17.259 1.00 97.81 226 GLU A N 1
ATOM 1904 C CA . GLU A 1 226 ? 17.282 9.087 -18.153 1.00 97.81 226 GLU A CA 1
ATOM 1905 C C . GLU A 1 226 ? 17.085 8.470 -19.540 1.00 97.81 226 GLU A C 1
ATOM 1907 O O . GLU A 1 226 ? 17.184 9.188 -20.540 1.00 97.81 226 GLU A O 1
ATOM 1912 N N . VAL A 1 227 ? 16.717 7.186 -19.606 1.00 97.06 227 VAL A N 1
ATOM 1913 C CA . VAL A 1 227 ? 16.384 6.511 -20.870 1.00 97.06 227 VAL A CA 1
ATOM 1914 C C . VAL A 1 227 ? 15.214 7.219 -21.545 1.00 97.06 227 VAL A C 1
ATOM 1916 O O . VAL A 1 227 ? 15.317 7.580 -22.713 1.00 97.06 227 VAL A O 1
ATOM 1919 N N . LYS A 1 228 ? 14.132 7.519 -20.813 1.00 96.44 228 LYS A N 1
ATOM 1920 C CA . LYS A 1 228 ? 12.981 8.252 -21.363 1.00 96.44 228 LYS A CA 1
ATOM 1921 C C . LYS A 1 228 ? 13.378 9.611 -21.942 1.00 96.44 228 LYS A C 1
ATOM 1923 O O . LYS A 1 228 ? 12.845 10.019 -22.970 1.00 96.44 228 LYS A O 1
ATOM 1928 N N . LYS A 1 229 ? 14.264 10.339 -21.259 1.00 95.81 229 LYS A N 1
ATOM 1929 C CA . LYS A 1 229 ? 14.709 11.673 -21.674 1.00 95.81 229 LYS A CA 1
ATOM 1930 C C . LYS A 1 229 ? 15.580 11.620 -22.927 1.00 95.81 229 LYS A C 1
ATOM 1932 O O . LYS A 1 229 ? 15.462 12.513 -23.762 1.00 95.81 229 LYS A O 1
ATOM 1937 N N . LYS A 1 230 ? 16.477 10.635 -23.019 1.00 95.38 230 LYS A N 1
ATOM 1938 C CA . LYS A 1 230 ? 17.430 10.509 -24.128 1.00 95.38 230 LYS A CA 1
ATOM 1939 C C . LYS A 1 230 ? 16.804 9.828 -25.342 1.00 95.38 230 LYS A C 1
ATOM 1941 O O . LYS A 1 230 ? 16.887 10.378 -26.433 1.00 95.38 230 LYS A O 1
ATOM 1946 N N . ASN A 1 231 ? 16.138 8.693 -25.141 1.00 94.94 231 ASN A N 1
ATOM 1947 C CA . ASN A 1 231 ? 15.491 7.933 -26.202 1.00 94.94 231 ASN A CA 1
ATOM 1948 C C . ASN A 1 231 ? 14.263 7.154 -25.672 1.00 94.94 231 ASN A C 1
ATOM 1950 O O . ASN A 1 231 ? 14.362 5.984 -25.285 1.00 94.94 231 ASN A O 1
ATOM 1954 N N . PRO A 1 232 ? 13.064 7.769 -25.662 1.00 95.50 232 PRO A N 1
ATOM 1955 C CA . PRO A 1 232 ? 11.852 7.116 -25.163 1.00 95.50 232 PRO A CA 1
ATOM 1956 C C . PRO A 1 232 ? 11.390 5.943 -26.040 1.00 95.50 232 PRO A C 1
ATOM 1958 O O . PRO A 1 232 ? 10.572 5.136 -25.595 1.00 95.50 232 PRO A O 1
ATOM 1961 N N . ALA A 1 233 ? 11.908 5.808 -27.267 1.00 94.12 233 ALA A N 1
ATOM 1962 C CA . ALA A 1 233 ? 11.582 4.688 -28.142 1.00 94.12 233 ALA A CA 1
ATOM 1963 C C . ALA A 1 233 ? 12.063 3.347 -27.577 1.00 94.12 233 ALA A C 1
ATOM 1965 O O . ALA A 1 233 ? 11.376 2.340 -27.729 1.00 94.12 233 ALA A O 1
ATOM 1966 N N . ILE A 1 234 ? 13.176 3.348 -26.837 1.00 94.88 234 ILE A N 1
ATOM 1967 C CA . ILE A 1 234 ? 13.675 2.168 -26.123 1.00 94.88 234 ILE A CA 1
ATOM 1968 C C . ILE A 1 234 ? 12.616 1.647 -25.143 1.00 94.88 234 ILE A C 1
ATOM 1970 O O . ILE A 1 234 ? 12.309 0.457 -25.118 1.00 94.88 234 ILE A O 1
ATOM 1974 N N . LEU A 1 235 ? 11.997 2.544 -24.372 1.00 95.81 235 LEU A N 1
ATOM 1975 C CA . LEU A 1 235 ? 10.957 2.179 -23.405 1.00 95.81 235 LEU A CA 1
ATOM 1976 C C . LEU A 1 235 ? 9.625 1.831 -24.077 1.00 95.81 235 LEU A C 1
ATOM 1978 O O . LEU A 1 235 ? 8.891 0.972 -23.590 1.00 95.81 235 LEU A O 1
ATOM 1982 N N . SER A 1 236 ? 9.318 2.465 -25.211 1.00 94.38 236 SER A N 1
ATOM 1983 C CA . SER A 1 236 ? 8.209 2.060 -26.084 1.00 94.38 236 SER A CA 1
ATOM 1984 C C . SER A 1 236 ? 8.390 0.614 -26.559 1.00 94.38 236 SER A C 1
ATOM 1986 O O . SER A 1 236 ? 7.448 -0.182 -26.529 1.00 94.38 236 SER A O 1
ATOM 1988 N N . TYR A 1 237 ? 9.618 0.250 -26.940 1.00 93.00 237 TYR A N 1
ATOM 1989 C CA . TYR A 1 237 ? 9.969 -1.098 -27.365 1.00 93.00 237 TYR A CA 1
ATOM 1990 C C . TYR A 1 237 ? 9.890 -2.100 -26.211 1.00 93.00 237 TYR A C 1
ATOM 1992 O O . TYR A 1 237 ? 9.238 -3.133 -26.361 1.00 93.00 237 TYR A O 1
ATOM 2000 N N . PHE A 1 238 ? 10.441 -1.752 -25.042 1.00 93.81 238 PHE A N 1
ATOM 2001 C CA . PHE A 1 238 ? 10.258 -2.514 -23.803 1.00 93.81 238 PHE A CA 1
ATOM 2002 C C . PHE A 1 238 ? 8.775 -2.802 -23.560 1.00 93.81 238 PHE A C 1
ATOM 2004 O O . PHE A 1 238 ? 8.380 -3.954 -23.413 1.00 93.81 238 PHE A O 1
ATOM 2011 N N . TRP A 1 239 ? 7.921 -1.772 -23.592 1.00 93.56 239 TRP A N 1
ATOM 2012 C CA . TRP A 1 239 ? 6.481 -1.936 -23.387 1.00 93.56 239 TRP A CA 1
ATOM 2013 C C . TRP A 1 239 ? 5.876 -2.940 -24.370 1.00 93.56 239 TRP A C 1
ATOM 2015 O O . TRP A 1 239 ? 5.112 -3.822 -23.977 1.00 93.56 239 TRP A O 1
ATOM 2025 N N . MET A 1 240 ? 6.221 -2.813 -25.652 1.00 92.06 240 MET A N 1
ATOM 2026 C CA . MET A 1 240 ? 5.708 -3.674 -26.713 1.00 92.06 240 MET A CA 1
ATOM 2027 C C . MET A 1 240 ? 6.107 -5.140 -26.518 1.00 92.06 240 MET A C 1
ATOM 2029 O O . MET A 1 240 ? 5.278 -6.021 -26.746 1.00 92.06 240 MET A O 1
ATOM 2033 N N . VAL A 1 241 ? 7.349 -5.402 -26.107 1.00 90.75 241 VAL A N 1
ATOM 2034 C CA . VAL A 1 241 ? 7.879 -6.763 -25.953 1.00 90.75 241 VAL A CA 1
ATOM 2035 C C . VAL A 1 241 ? 7.434 -7.407 -24.642 1.00 90.75 241 VAL A C 1
ATOM 2037 O O . VAL A 1 241 ? 7.105 -8.594 -24.632 1.00 90.75 241 VAL A O 1
ATOM 2040 N N . CYS A 1 242 ? 7.355 -6.633 -23.559 1.00 88.56 242 CYS A N 1
ATOM 2041 C CA . CYS A 1 242 ? 6.925 -7.119 -22.249 1.00 88.56 242 CYS A CA 1
ATOM 2042 C C . CYS A 1 242 ? 5.424 -7.358 -22.176 1.00 88.56 242 CYS A C 1
ATOM 2044 O O . CYS A 1 242 ? 4.996 -8.327 -21.571 1.00 88.56 242 CYS A O 1
ATOM 2046 N N . LYS A 1 243 ? 4.596 -6.505 -22.792 1.00 86.12 243 LYS A N 1
ATOM 2047 C CA . LYS A 1 243 ? 3.131 -6.616 -22.698 1.00 86.12 243 LYS A CA 1
ATOM 2048 C C . LYS A 1 243 ? 2.580 -8.017 -23.031 1.00 86.12 243 LYS A C 1
ATOM 2050 O O . LYS A 1 243 ? 1.667 -8.434 -22.326 1.00 86.12 243 LYS A O 1
ATOM 2055 N N . PRO A 1 244 ? 3.032 -8.732 -24.0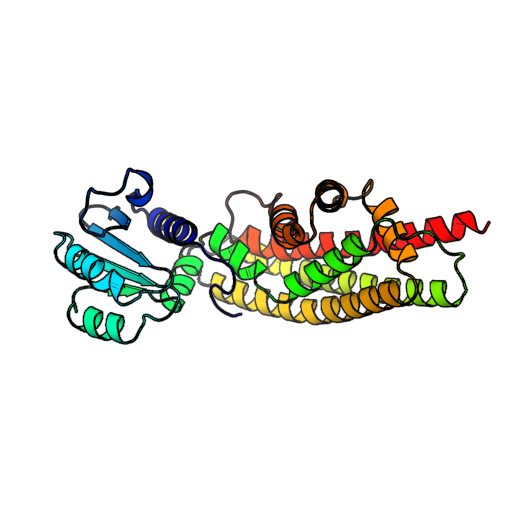81 1.00 85.44 244 PRO A N 1
ATOM 2056 C CA . PRO A 1 244 ? 2.540 -10.078 -24.385 1.00 85.44 244 PRO A CA 1
ATOM 2057 C C . PRO A 1 244 ? 3.288 -11.207 -23.655 1.00 85.44 244 PRO A C 1
ATOM 2059 O O . PRO A 1 244 ? 2.960 -12.371 -23.877 1.00 85.44 244 PRO A O 1
ATOM 2062 N N . ARG A 1 245 ? 4.310 -10.898 -22.849 1.00 80.00 245 ARG A N 1
ATOM 2063 C CA . ARG A 1 245 ? 5.197 -11.873 -22.197 1.00 80.00 245 ARG A CA 1
ATOM 2064 C C . ARG A 1 245 ? 5.132 -11.714 -20.668 1.00 80.00 245 ARG A C 1
ATOM 2066 O O . ARG A 1 245 ? 4.673 -10.696 -20.165 1.00 80.00 245 ARG A O 1
ATOM 2073 N N . SER A 1 246 ? 5.613 -12.721 -19.938 1.00 73.69 246 SER A N 1
ATOM 2074 C CA . SER A 1 246 ? 5.659 -12.761 -18.461 1.00 73.69 246 SER A CA 1
ATOM 2075 C C . SER A 1 246 ? 4.292 -12.646 -17.774 1.00 73.69 246 SER A C 1
ATOM 2077 O O . SER A 1 246 ? 3.268 -12.614 -18.437 1.00 73.69 246 SER A O 1
ATOM 2079 N N . ASN A 1 247 ? 4.262 -12.586 -16.439 1.00 80.69 247 ASN A N 1
ATOM 2080 C CA . ASN A 1 247 ? 3.063 -12.250 -15.659 1.00 80.69 247 ASN A CA 1
ATOM 2081 C C . ASN A 1 247 ? 2.646 -10.771 -15.805 1.00 80.69 247 ASN A C 1
ATOM 2083 O O . ASN A 1 247 ? 1.541 -10.391 -15.410 1.00 80.69 247 ASN A O 1
ATOM 2087 N N . TRP A 1 248 ? 3.500 -9.927 -16.391 1.00 84.06 248 TRP A N 1
ATOM 2088 C CA . TRP A 1 248 ? 3.263 -8.494 -16.557 1.00 84.06 248 TRP A CA 1
ATOM 2089 C C . TRP A 1 248 ? 2.194 -8.168 -17.594 1.00 84.06 248 TRP A C 1
ATOM 2091 O O . TRP A 1 248 ? 1.674 -7.052 -17.568 1.00 84.06 248 TRP A O 1
ATOM 2101 N N . PHE A 1 249 ? 1.788 -9.110 -18.454 1.00 84.44 249 PHE A N 1
ATOM 2102 C CA . PHE A 1 249 ? 0.621 -8.904 -19.320 1.00 84.44 249 PHE A CA 1
ATOM 2103 C C . PHE A 1 249 ? -0.636 -8.538 -18.519 1.00 84.44 249 PHE A C 1
ATOM 2105 O O . PHE A 1 249 ? -1.458 -7.751 -18.990 1.00 84.44 249 PHE A O 1
ATOM 2112 N N . GLU A 1 250 ? -0.767 -9.046 -17.289 1.00 85.75 250 GLU A N 1
ATOM 2113 C CA . GLU A 1 250 ? -1.892 -8.747 -16.402 1.00 85.75 250 GLU A CA 1
ATOM 2114 C C . GLU A 1 250 ? -1.864 -7.301 -15.872 1.00 85.75 250 GLU A C 1
ATOM 2116 O O . GLU A 1 250 ? -2.905 -6.769 -15.487 1.00 85.75 250 GLU A O 1
ATOM 2121 N N . LEU A 1 251 ? -0.696 -6.647 -15.881 1.00 89.00 251 LEU A N 1
ATOM 2122 C CA . LEU A 1 251 ? -0.524 -5.236 -15.523 1.00 89.00 251 LEU A CA 1
ATOM 2123 C C . LEU A 1 251 ? -0.526 -4.336 -16.765 1.00 89.00 251 LEU A C 1
ATOM 2125 O O . LEU A 1 251 ? -1.359 -3.438 -16.897 1.00 89.00 251 LEU A O 1
ATOM 2129 N N . LEU A 1 252 ? 0.402 -4.581 -17.693 1.00 89.56 252 LEU A N 1
ATOM 2130 C CA . LEU A 1 252 ? 0.638 -3.746 -18.873 1.00 89.56 252 LEU A CA 1
ATOM 2131 C C . LEU A 1 252 ? -0.480 -3.873 -19.912 1.00 89.56 252 LEU A C 1
ATOM 2133 O O . LEU A 1 252 ? -0.800 -2.902 -20.599 1.00 89.56 252 LEU A O 1
ATOM 2137 N N . GLY A 1 253 ? -1.099 -5.052 -20.020 1.00 89.19 253 GLY A N 1
ATOM 2138 C CA . GLY A 1 253 ? -2.223 -5.307 -20.918 1.00 89.19 253 GLY A CA 1
ATOM 2139 C C . GLY A 1 253 ? -3.395 -4.365 -20.640 1.00 89.19 253 GLY A C 1
ATOM 2140 O O . GLY A 1 253 ? -3.710 -3.541 -21.500 1.00 89.19 253 GLY A O 1
ATOM 2141 N N . PRO A 1 254 ? -3.994 -4.408 -19.435 1.00 89.81 254 PRO A N 1
ATOM 2142 C CA . PRO A 1 254 ? -5.066 -3.492 -19.053 1.00 89.81 254 PRO A CA 1
ATOM 2143 C C . PRO A 1 254 ? -4.667 -2.012 -19.095 1.00 89.81 254 PRO A C 1
ATOM 2145 O O . PRO A 1 254 ? -5.496 -1.165 -19.419 1.00 89.81 254 PRO A O 1
ATOM 2148 N N . LEU A 1 255 ? -3.411 -1.675 -18.787 1.00 92.75 255 LEU A N 1
ATOM 2149 C CA . LEU A 1 255 ? -2.930 -0.288 -18.820 1.00 92.75 255 LEU A CA 1
ATOM 2150 C C . LEU A 1 255 ? -2.770 0.286 -20.236 1.00 92.75 255 LEU A C 1
ATOM 2152 O O . LEU A 1 255 ? -2.643 1.505 -20.390 1.00 92.75 255 LEU A O 1
ATOM 2156 N N . ASN A 1 256 ? -2.803 -0.550 -21.276 1.00 91.25 256 ASN A N 1
ATOM 2157 C CA . ASN A 1 256 ? -2.656 -0.111 -22.661 1.00 91.25 256 ASN A CA 1
ATOM 2158 C C . ASN A 1 256 ? -3.701 0.941 -23.053 1.00 91.25 256 ASN A C 1
ATOM 2160 O O . ASN A 1 256 ? -3.349 1.955 -23.659 1.00 91.25 256 ASN A O 1
ATOM 2164 N N . ASP A 1 257 ? -4.946 0.723 -22.632 1.00 91.12 257 ASP A N 1
ATOM 2165 C CA . ASP A 1 257 ? -6.108 1.518 -23.043 1.00 91.12 257 ASP A CA 1
ATOM 2166 C C . ASP A 1 257 ? -6.620 2.438 -21.926 1.00 91.12 257 ASP A C 1
ATOM 2168 O O . ASP A 1 257 ? -7.578 3.187 -22.110 1.00 91.12 257 ASP A O 1
ATOM 2172 N N . LEU A 1 258 ? -5.972 2.403 -20.759 1.00 92.31 258 LEU A N 1
ATOM 2173 C CA . LEU A 1 258 ? -6.348 3.209 -19.607 1.00 92.31 258 LEU A CA 1
ATOM 2174 C C . LEU A 1 258 ? -5.490 4.475 -19.480 1.00 92.31 258 LEU A C 1
ATOM 2176 O O . LEU A 1 258 ? -4.309 4.482 -19.860 1.00 92.31 258 LEU A O 1
ATOM 2180 N N . PRO A 1 259 ? -6.067 5.552 -18.917 1.00 93.00 259 PRO A N 1
ATOM 2181 C CA . PRO A 1 259 ? -5.320 6.754 -18.584 1.00 93.00 259 PRO A CA 1
ATOM 2182 C C . PRO A 1 259 ? -4.337 6.492 -17.432 1.00 93.00 259 PRO A C 1
ATOM 2184 O O . PRO A 1 259 ? -4.503 5.576 -16.628 1.00 93.00 259 PRO A O 1
ATOM 2187 N N . SER A 1 260 ? -3.283 7.304 -17.350 1.00 91.81 260 SER A N 1
ATOM 2188 C CA . SER A 1 260 ? -2.175 7.084 -16.411 1.00 91.81 260 SER A CA 1
ATOM 2189 C C . SER A 1 260 ? -2.557 7.248 -14.934 1.00 91.81 260 SER A C 1
ATOM 2191 O O . SER A 1 260 ? -1.896 6.685 -14.065 1.00 91.81 260 SER A O 1
ATOM 2193 N N . ASN A 1 261 ? -3.651 7.949 -14.627 1.00 93.44 261 ASN A N 1
ATOM 2194 C CA . ASN A 1 261 ? -4.197 8.046 -13.270 1.00 93.44 261 ASN A CA 1
ATOM 2195 C C . ASN A 1 261 ? -4.763 6.711 -12.745 1.00 93.44 261 ASN A C 1
ATOM 2197 O O . ASN A 1 261 ? -4.998 6.592 -11.546 1.00 93.44 261 ASN A O 1
ATOM 2201 N N . GLU A 1 262 ? -4.960 5.709 -13.608 1.00 95.25 262 GLU A N 1
ATOM 2202 C CA . GLU A 1 262 ? -5.371 4.358 -13.207 1.00 95.25 262 GLU A CA 1
ATOM 2203 C C . GLU A 1 262 ? -4.195 3.473 -12.765 1.00 95.25 262 GLU A C 1
ATOM 2205 O O . GLU A 1 262 ? -4.433 2.400 -12.211 1.00 95.25 262 GLU A O 1
ATOM 2210 N N . ILE A 1 263 ? -2.942 3.898 -12.981 1.00 94.94 263 ILE A N 1
ATOM 2211 C CA . ILE A 1 263 ? -1.745 3.097 -12.672 1.00 94.94 263 ILE A CA 1
ATOM 2212 C C . ILE A 1 263 ? -1.703 2.660 -11.202 1.00 94.94 263 ILE A C 1
ATOM 2214 O O . ILE A 1 263 ? -1.620 1.452 -10.994 1.00 94.94 263 ILE A O 1
ATOM 2218 N N . PRO A 1 264 ? -1.851 3.547 -10.193 1.00 94.19 264 PRO A N 1
ATOM 2219 C CA . PRO A 1 264 ? -1.807 3.125 -8.790 1.00 94.19 264 PRO A CA 1
ATOM 2220 C C . PRO A 1 264 ? -2.863 2.068 -8.463 1.00 94.19 264 PRO A C 1
ATOM 2222 O O . PRO A 1 264 ? -2.589 1.046 -7.844 1.00 94.19 264 PRO A O 1
ATOM 2225 N N . ARG A 1 265 ? -4.092 2.261 -8.958 1.00 93.25 265 ARG A N 1
ATOM 2226 C CA . ARG A 1 265 ? -5.173 1.297 -8.737 1.00 93.25 265 ARG A CA 1
ATOM 2227 C C . ARG A 1 265 ? -4.849 -0.044 -9.388 1.00 93.25 265 ARG A C 1
ATOM 2229 O O . ARG A 1 265 ? -5.051 -1.081 -8.764 1.00 93.25 265 ARG A O 1
ATOM 2236 N N . ARG A 1 266 ? -4.381 -0.049 -10.637 1.00 94.38 266 ARG A N 1
ATOM 2237 C CA . ARG A 1 266 ? -4.066 -1.284 -11.368 1.00 94.38 266 ARG A CA 1
ATOM 2238 C C . ARG A 1 266 ? -2.872 -2.010 -10.777 1.00 94.38 266 ARG A C 1
ATOM 2240 O O . ARG A 1 266 ? -2.938 -3.228 -10.667 1.00 94.38 266 ARG A O 1
ATOM 2247 N N . PHE A 1 267 ? -1.844 -1.279 -10.363 1.00 95.19 267 PHE A N 1
ATOM 2248 C CA . PHE A 1 267 ? -0.674 -1.865 -9.734 1.00 95.19 267 PHE A CA 1
ATOM 2249 C C . PHE A 1 267 ? -1.022 -2.486 -8.379 1.00 95.19 267 PHE A C 1
ATOM 2251 O O . PHE A 1 267 ? -0.691 -3.646 -8.170 1.00 95.19 267 PHE A O 1
ATOM 2258 N N . PHE A 1 268 ? -1.819 -1.814 -7.539 1.00 94.19 268 PHE A N 1
ATOM 2259 C CA . PHE A 1 268 ? -2.350 -2.401 -6.301 1.00 94.19 268 PHE A CA 1
ATOM 2260 C C . PHE A 1 268 ? -3.059 -3.742 -6.543 1.00 94.19 268 PHE A C 1
ATOM 2262 O O . PHE A 1 268 ? -2.751 -4.742 -5.899 1.00 94.19 268 PHE A O 1
ATOM 2269 N N . HIS A 1 269 ? -3.986 -3.790 -7.508 1.00 92.81 269 HIS A N 1
ATOM 2270 C CA . HIS A 1 269 ? -4.706 -5.030 -7.816 1.00 92.81 269 HIS A CA 1
ATOM 2271 C C . HIS A 1 269 ? -3.771 -6.102 -8.382 1.00 92.81 269 HIS A C 1
ATOM 2273 O O . HIS A 1 269 ? -3.898 -7.264 -8.021 1.00 92.81 269 HIS A O 1
ATOM 2279 N N . PHE A 1 270 ? -2.836 -5.726 -9.255 1.00 93.38 270 PHE A N 1
ATOM 2280 C CA . PHE A 1 270 ? -1.847 -6.642 -9.817 1.00 93.38 270 PHE A CA 1
ATOM 2281 C C . PHE A 1 270 ? -0.914 -7.233 -8.750 1.00 93.38 270 PHE A C 1
ATOM 2283 O O . PHE A 1 270 ? -0.564 -8.403 -8.860 1.00 93.38 270 PHE A O 1
ATOM 2290 N N . PHE A 1 271 ? -0.533 -6.446 -7.745 1.00 93.75 271 PHE A N 1
ATOM 2291 C CA . PHE A 1 271 ? 0.393 -6.864 -6.694 1.00 93.75 271 PHE A CA 1
ATOM 2292 C C . PHE A 1 271 ? -0.282 -7.797 -5.676 1.00 93.75 271 PHE A C 1
ATOM 2294 O O . PHE A 1 271 ? 0.318 -8.741 -5.178 1.00 93.75 271 PHE A O 1
ATOM 2301 N N . PHE A 1 272 ? -1.569 -7.579 -5.382 1.00 92.38 272 PHE A N 1
ATOM 2302 C CA . PHE A 1 272 ? -2.295 -8.376 -4.383 1.00 92.38 272 PHE A CA 1
ATOM 2303 C C . PHE A 1 272 ? -3.273 -9.413 -4.963 1.00 92.38 272 PHE A C 1
ATOM 2305 O O . PHE A 1 272 ? -3.926 -10.115 -4.193 1.00 92.38 272 PHE A O 1
ATOM 2312 N N . LYS A 1 273 ? -3.397 -9.558 -6.293 1.00 87.94 273 LYS A N 1
ATOM 2313 C CA . LYS A 1 273 ? -4.400 -10.449 -6.935 1.00 87.94 273 LYS A CA 1
ATOM 2314 C C . LYS A 1 273 ? -4.281 -11.929 -6.577 1.00 87.94 273 LYS A C 1
ATOM 2316 O O . LYS A 1 273 ? -5.300 -12.607 -6.519 1.00 87.94 273 LYS A O 1
ATOM 2321 N N . ARG A 1 274 ? -3.059 -12.449 -6.434 1.00 82.06 274 ARG A N 1
ATOM 2322 C CA . ARG A 1 274 ? -2.797 -13.884 -6.231 1.00 82.06 274 ARG A CA 1
ATOM 2323 C C . ARG A 1 274 ? -2.628 -14.233 -4.751 1.00 82.06 274 ARG A C 1
ATOM 2325 O O . ARG A 1 274 ? -2.427 -15.400 -4.431 1.00 82.06 274 ARG A O 1
ATOM 2332 N N . MET A 1 275 ? -2.759 -13.243 -3.863 1.00 82.94 275 MET A N 1
ATOM 2333 C CA . MET A 1 275 ? -2.576 -13.449 -2.437 1.00 82.94 275 MET A CA 1
ATOM 2334 C C . MET A 1 275 ? -3.604 -14.470 -1.916 1.00 82.94 275 MET A C 1
ATOM 2336 O O . MET A 1 275 ? -4.808 -14.261 -2.097 1.00 82.94 275 MET A O 1
ATOM 2340 N N . PRO A 1 276 ? -3.164 -15.558 -1.256 1.00 75.44 276 PRO A N 1
ATOM 2341 C CA . PRO A 1 276 ? -4.067 -16.538 -0.674 1.00 75.44 276 PRO A CA 1
ATOM 2342 C C . PRO A 1 276 ? -4.993 -15.882 0.352 1.00 75.44 276 PRO A C 1
ATOM 2344 O O . PRO A 1 276 ? -4.540 -15.211 1.282 1.00 75.44 276 PRO A O 1
ATOM 2347 N N . S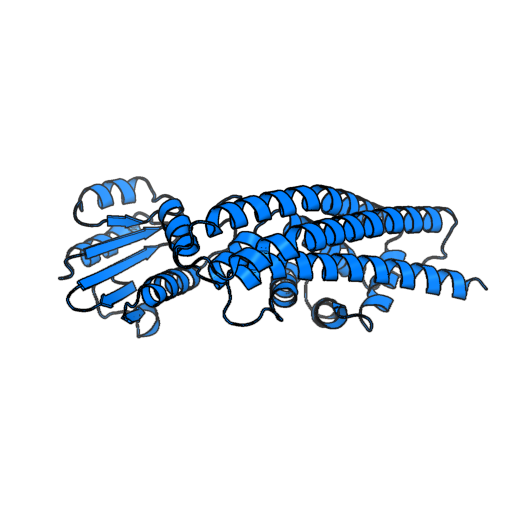ER A 1 277 ? -6.296 -16.107 0.204 1.00 58.25 277 SER A N 1
ATOM 2348 C CA . SER A 1 277 ? -7.317 -15.600 1.116 1.00 58.25 277 SER A CA 1
ATOM 2349 C C . SER A 1 277 ? -7.297 -16.394 2.424 1.00 58.25 277 SER A C 1
ATOM 2351 O O . SER A 1 277 ? -8.002 -17.396 2.492 1.00 58.25 277 SER A O 1
ATOM 2353 N N . SER A 1 278 ? -6.479 -15.994 3.410 1.00 59.81 278 SER A N 1
ATOM 2354 C CA . SER A 1 278 ? -6.683 -16.293 4.852 1.00 59.81 278 SER A CA 1
ATOM 2355 C C . SER A 1 278 ? -5.462 -16.087 5.766 1.00 59.81 278 SER A C 1
ATOM 2357 O O . SER A 1 278 ? -5.541 -16.466 6.934 1.00 59.81 278 SER A O 1
ATOM 2359 N N . PHE A 1 279 ? -4.324 -15.535 5.321 1.00 69.75 279 PHE A N 1
ATOM 2360 C CA . PHE A 1 279 ? -3.122 -15.538 6.173 1.00 69.75 279 PHE A CA 1
ATOM 2361 C C . PHE A 1 279 ? -2.339 -14.227 6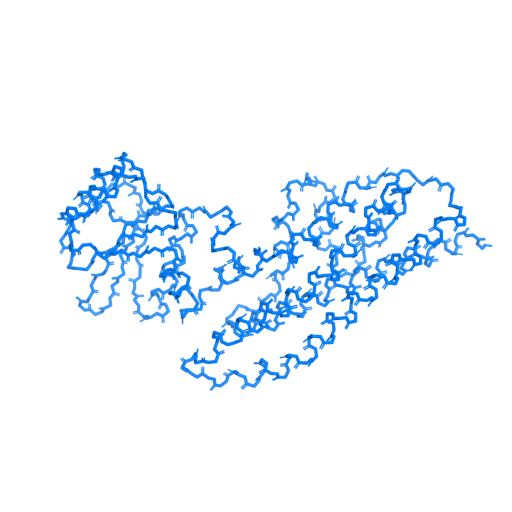.178 1.00 69.75 279 PHE A C 1
ATOM 2363 O O . PHE A 1 279 ? -1.664 -13.869 5.220 1.00 69.75 279 PHE A O 1
ATOM 2370 N N . THR A 1 280 ? -2.330 -13.561 7.330 1.00 70.12 280 THR A N 1
ATOM 2371 C CA . THR A 1 280 ? -1.567 -12.329 7.585 1.00 70.12 280 THR A CA 1
ATOM 2372 C C . THR A 1 280 ? -0.058 -12.536 7.552 1.00 70.12 280 THR A C 1
ATOM 2374 O O . THR A 1 280 ? 0.660 -11.698 7.027 1.00 70.12 280 THR A O 1
ATOM 2377 N N . TYR A 1 281 ? 0.444 -13.665 8.059 1.00 75.81 281 TYR A N 1
ATOM 2378 C CA . TYR A 1 281 ? 1.859 -14.019 7.884 1.00 75.81 281 TYR A CA 1
ATOM 2379 C C . TYR A 1 281 ? 2.175 -14.343 6.420 1.00 75.81 281 TYR A C 1
ATOM 2381 O O . TYR A 1 281 ? 3.247 -13.999 5.929 1.00 75.81 281 TYR A O 1
ATOM 2389 N N . GLY A 1 282 ? 1.194 -14.917 5.712 1.00 82.56 282 GLY A N 1
ATOM 2390 C CA . GLY A 1 282 ? 1.231 -15.074 4.264 1.00 82.56 282 GLY A CA 1
ATOM 2391 C C . GLY A 1 282 ? 1.424 -13.732 3.567 1.00 82.56 282 GLY A C 1
ATOM 2392 O O . GLY A 1 282 ? 2.323 -13.635 2.748 1.00 82.56 282 GLY A O 1
ATOM 2393 N N . LEU A 1 283 ? 0.685 -12.685 3.959 1.00 87.94 283 LEU A N 1
ATOM 2394 C CA . LEU A 1 283 ? 0.837 -11.332 3.405 1.00 87.94 283 LEU A CA 1
ATOM 2395 C C . LEU A 1 283 ? 2.278 -10.802 3.510 1.00 87.94 283 LEU A C 1
ATOM 2397 O O . LEU A 1 283 ? 2.759 -10.198 2.558 1.00 87.94 283 LEU A O 1
ATOM 2401 N N . LEU A 1 284 ? 2.977 -11.020 4.630 1.00 89.31 284 LEU A N 1
ATOM 2402 C CA . LEU A 1 284 ? 4.340 -10.495 4.806 1.00 89.31 284 LEU A CA 1
ATOM 2403 C C . LEU A 1 284 ? 5.342 -11.147 3.841 1.00 89.31 284 LEU A C 1
ATOM 2405 O O . LEU A 1 284 ? 6.127 -10.448 3.203 1.00 89.31 284 LEU A O 1
ATOM 2409 N N . ILE A 1 285 ? 5.288 -12.476 3.708 1.00 89.00 285 ILE A N 1
ATOM 2410 C CA . ILE A 1 285 ? 6.114 -13.220 2.740 1.00 89.00 285 ILE A CA 1
ATOM 2411 C C . ILE A 1 285 ? 5.728 -12.829 1.321 1.00 89.00 285 ILE A C 1
ATOM 2413 O O . ILE A 1 285 ? 6.596 -12.540 0.504 1.00 89.00 285 ILE A O 1
ATOM 2417 N N . TRP A 1 286 ? 4.423 -12.772 1.072 1.00 91.06 286 TRP A N 1
ATOM 2418 C CA . TRP A 1 286 ? 3.836 -12.441 -0.213 1.00 91.06 286 TRP A CA 1
ATOM 2419 C C . TRP A 1 286 ? 4.315 -11.091 -0.735 1.00 91.06 286 TRP A C 1
ATOM 2421 O O . TRP A 1 286 ? 4.618 -10.960 -1.911 1.00 91.06 286 TRP A O 1
ATOM 2431 N N . ILE A 1 287 ? 4.433 -10.083 0.134 1.00 93.81 287 ILE A N 1
ATOM 2432 C CA . ILE A 1 287 ? 4.956 -8.772 -0.259 1.00 93.81 287 ILE A CA 1
ATOM 2433 C C . ILE A 1 287 ? 6.390 -8.880 -0.791 1.00 93.81 287 ILE A C 1
ATOM 2435 O O . ILE A 1 287 ? 6.708 -8.220 -1.775 1.00 93.81 287 ILE A O 1
ATOM 2439 N N . LEU A 1 288 ? 7.260 -9.683 -0.171 1.00 93.94 288 LEU A N 1
ATOM 2440 C CA . LEU A 1 288 ? 8.631 -9.860 -0.665 1.00 93.94 288 LEU A CA 1
ATOM 2441 C C . LEU A 1 288 ? 8.682 -10.721 -1.932 1.00 93.94 288 LEU A C 1
ATOM 2443 O O . LEU A 1 288 ? 9.450 -10.406 -2.835 1.00 93.94 288 LEU A O 1
ATOM 2447 N N . GLU A 1 289 ? 7.854 -11.763 -2.002 1.00 93.38 289 GLU A N 1
ATOM 2448 C CA . GLU A 1 289 ? 7.723 -12.639 -3.172 1.00 93.38 289 GLU A CA 1
ATOM 2449 C C . GLU A 1 289 ? 7.244 -11.854 -4.399 1.00 93.38 289 GLU A C 1
ATOM 2451 O O . GLU A 1 289 ? 7.921 -11.814 -5.418 1.00 93.38 289 GLU A O 1
ATOM 2456 N N . GLU A 1 290 ? 6.143 -11.109 -4.284 1.00 94.12 290 GLU A N 1
ATOM 2457 C CA . GLU A 1 290 ? 5.643 -10.277 -5.384 1.00 94.12 290 GLU A CA 1
ATOM 2458 C C . GLU A 1 290 ? 6.597 -9.127 -5.727 1.00 94.12 290 GLU A C 1
ATOM 2460 O O . GLU A 1 290 ? 6.652 -8.681 -6.872 1.00 94.12 290 GLU A O 1
ATOM 2465 N N . MET A 1 291 ? 7.381 -8.632 -4.763 1.00 95.56 291 MET A N 1
ATOM 2466 C CA . MET A 1 291 ? 8.424 -7.647 -5.057 1.00 95.56 291 MET A CA 1
ATOM 2467 C C . MET A 1 291 ? 9.552 -8.250 -5.901 1.00 95.56 291 MET A C 1
ATOM 2469 O O . MET A 1 291 ? 10.044 -7.590 -6.819 1.00 95.56 291 MET A O 1
ATOM 2473 N N . GLN A 1 292 ? 9.933 -9.499 -5.626 1.00 95.06 292 GLN A N 1
ATOM 2474 C CA . GLN A 1 292 ? 10.859 -10.257 -6.462 1.00 95.06 292 GLN A CA 1
ATOM 2475 C C . GLN A 1 292 ? 10.272 -10.467 -7.865 1.00 95.06 292 GLN A C 1
ATOM 2477 O O . GLN A 1 292 ? 10.940 -10.124 -8.835 1.00 95.06 292 GLN A O 1
ATOM 2482 N N . ASP A 1 293 ? 9.016 -10.903 -7.989 1.00 93.50 293 ASP A N 1
ATOM 2483 C CA . ASP A 1 293 ? 8.341 -11.086 -9.288 1.00 93.50 293 ASP A CA 1
ATOM 2484 C C . ASP A 1 293 ? 8.270 -9.780 -10.106 1.00 93.50 293 ASP A C 1
ATOM 2486 O O . ASP A 1 293 ? 8.432 -9.765 -11.334 1.00 93.50 293 ASP A O 1
ATOM 2490 N N . VAL A 1 294 ? 8.034 -8.643 -9.439 1.00 94.94 294 VAL A N 1
ATOM 2491 C CA . VAL A 1 294 ? 8.102 -7.314 -10.066 1.00 94.94 294 VAL A CA 1
ATOM 2492 C C . VAL A 1 294 ? 9.520 -7.028 -10.563 1.00 94.94 294 VAL A C 1
ATOM 2494 O O . VAL A 1 294 ? 9.690 -6.565 -11.692 1.00 94.94 294 VAL A O 1
ATOM 2497 N N . ALA A 1 295 ? 10.542 -7.292 -9.752 1.00 96.31 295 ALA A N 1
ATOM 2498 C CA . ALA A 1 295 ? 11.926 -7.029 -10.124 1.00 96.31 295 ALA A CA 1
ATOM 2499 C C . ALA A 1 295 ? 12.415 -7.938 -11.268 1.00 96.31 295 ALA A C 1
ATOM 2501 O O . ALA A 1 295 ? 13.047 -7.444 -12.203 1.00 96.31 295 ALA A O 1
ATOM 2502 N N . GLU A 1 296 ? 12.060 -9.223 -11.239 1.00 94.81 296 GLU A N 1
ATOM 2503 C CA . GLU A 1 296 ? 12.335 -10.196 -12.300 1.00 94.81 296 GLU A CA 1
ATOM 2504 C C . GLU A 1 296 ? 11.666 -9.777 -13.611 1.00 94.81 296 GLU A C 1
ATOM 2506 O O . GLU A 1 296 ? 12.325 -9.702 -14.644 1.00 94.81 296 GLU A O 1
ATOM 2511 N N . GLY A 1 297 ? 10.390 -9.381 -13.581 1.00 93.75 297 GLY A N 1
ATOM 2512 C CA . GLY A 1 297 ? 9.708 -8.943 -14.799 1.00 93.75 297 GLY A CA 1
ATOM 2513 C C . GLY A 1 297 ? 10.258 -7.640 -15.399 1.00 93.75 297 GLY A C 1
ATOM 2514 O O . GLY A 1 297 ? 10.210 -7.461 -16.619 1.00 93.75 297 GLY A O 1
ATOM 2515 N N . LEU A 1 298 ? 10.816 -6.739 -14.579 1.00 95.56 298 LEU A N 1
ATOM 2516 C CA . LEU A 1 298 ? 11.579 -5.588 -15.078 1.00 95.56 298 LEU A CA 1
ATOM 2517 C C . LEU A 1 298 ? 12.888 -6.031 -15.740 1.00 95.56 298 LEU A C 1
ATOM 2519 O O . LEU A 1 298 ? 13.243 -5.500 -16.793 1.00 95.56 298 LEU A O 1
ATOM 2523 N N . GLU A 1 299 ? 13.594 -6.986 -15.138 1.00 96.31 299 GLU A N 1
ATOM 2524 C CA . GLU A 1 299 ? 14.843 -7.523 -15.670 1.00 96.31 299 GLU A CA 1
ATOM 2525 C C . GLU A 1 299 ? 14.641 -8.249 -17.007 1.00 96.31 299 GLU A C 1
ATOM 2527 O O . GLU A 1 299 ? 15.290 -7.887 -17.994 1.00 96.31 299 GLU A O 1
ATOM 2532 N N . ASP A 1 300 ? 13.699 -9.192 -17.057 1.00 94.88 300 ASP A N 1
ATOM 2533 C CA . ASP A 1 300 ? 13.308 -9.934 -18.260 1.00 94.88 300 ASP A CA 1
ATOM 2534 C C . ASP A 1 300 ? 12.959 -8.989 -19.407 1.00 94.88 300 ASP A C 1
ATOM 2536 O O . ASP A 1 300 ? 13.348 -9.186 -20.561 1.00 94.88 300 ASP A O 1
ATOM 2540 N N . GLY A 1 301 ? 12.239 -7.915 -19.087 1.00 94.06 301 GLY A N 1
ATOM 2541 C CA . GLY A 1 301 ? 11.848 -6.934 -20.077 1.00 94.06 301 GLY A CA 1
ATOM 2542 C C . GLY A 1 301 ? 13.017 -6.190 -20.713 1.00 94.06 301 GLY A C 1
ATOM 2543 O O . GLY A 1 301 ? 13.011 -5.931 -21.924 1.00 94.06 301 GLY A O 1
ATOM 2544 N N . VAL A 1 302 ? 14.041 -5.867 -19.919 1.00 95.56 302 VAL A N 1
ATOM 2545 C CA . VAL A 1 302 ? 15.274 -5.254 -20.426 1.00 95.56 302 VAL A CA 1
ATOM 2546 C C . VAL A 1 302 ? 16.051 -6.264 -21.268 1.00 95.56 302 VAL A C 1
ATOM 2548 O O . VAL A 1 302 ? 16.515 -5.909 -22.352 1.00 95.56 302 VAL A O 1
ATOM 2551 N N . ASP A 1 303 ? 16.127 -7.524 -20.836 1.00 95.38 303 ASP A N 1
ATOM 2552 C CA . ASP A 1 303 ? 16.810 -8.584 -21.584 1.00 95.38 303 ASP A CA 1
ATOM 2553 C C . ASP A 1 303 ? 16.174 -8.846 -22.942 1.00 95.38 303 ASP A C 1
ATOM 2555 O O . ASP A 1 303 ? 16.874 -8.902 -23.956 1.00 95.38 303 ASP A O 1
ATOM 2559 N N . TRP A 1 304 ? 14.847 -8.942 -23.001 1.00 94.56 304 TRP A N 1
ATOM 2560 C CA . TRP A 1 304 ? 14.149 -9.119 -24.271 1.00 94.56 304 TRP A CA 1
ATOM 2561 C C . TRP A 1 304 ? 14.314 -7.915 -25.188 1.00 94.56 304 TRP A C 1
ATOM 2563 O O . TRP A 1 304 ? 14.476 -8.088 -26.395 1.00 94.56 304 TRP A O 1
ATOM 2573 N N . THR A 1 305 ? 14.309 -6.705 -24.625 1.00 92.81 305 THR A N 1
ATOM 2574 C CA . THR A 1 305 ? 14.569 -5.470 -25.376 1.00 92.81 305 THR A CA 1
ATOM 2575 C C . THR A 1 305 ? 15.958 -5.505 -26.009 1.00 92.81 305 THR A C 1
ATOM 2577 O O . THR A 1 305 ? 16.084 -5.320 -27.219 1.00 92.81 305 THR A O 1
ATOM 2580 N N . LEU A 1 306 ? 16.990 -5.807 -25.216 1.00 92.75 306 LEU A N 1
ATOM 2581 C CA . LEU A 1 306 ? 18.374 -5.934 -25.673 1.00 92.75 306 LEU A CA 1
ATOM 2582 C C . LEU A 1 306 ? 18.529 -7.020 -26.743 1.00 92.75 306 LEU A C 1
ATOM 2584 O O . LEU A 1 306 ? 19.112 -6.773 -27.799 1.00 92.75 306 LEU A O 1
ATOM 2588 N N . GLN A 1 307 ? 17.994 -8.215 -26.493 1.00 92.69 307 GLN A N 1
ATOM 2589 C CA . GLN A 1 307 ? 18.108 -9.355 -27.398 1.00 92.69 307 GLN A CA 1
ATOM 2590 C C . GLN A 1 307 ? 17.472 -9.067 -28.762 1.00 92.69 307 GLN A C 1
ATOM 2592 O O . GLN A 1 307 ? 18.078 -9.335 -29.801 1.00 92.69 307 GLN A O 1
ATOM 2597 N N . ASP A 1 308 ? 16.261 -8.514 -28.771 1.00 90.62 308 ASP A N 1
ATOM 2598 C CA . ASP A 1 308 ? 15.544 -8.196 -30.002 1.00 90.62 308 ASP A CA 1
ATOM 2599 C C . ASP A 1 308 ? 16.240 -7.089 -30.807 1.00 90.62 308 ASP A C 1
ATOM 2601 O O . ASP A 1 308 ? 16.289 -7.169 -32.036 1.00 90.62 308 ASP A O 1
ATOM 2605 N N . ILE A 1 309 ? 16.780 -6.067 -30.133 1.00 88.31 309 ILE A N 1
ATOM 2606 C CA . ILE A 1 309 ? 17.567 -5.001 -30.770 1.00 88.31 309 ILE A CA 1
ATOM 2607 C C . ILE A 1 309 ? 18.808 -5.599 -31.441 1.00 88.31 309 ILE A C 1
ATOM 2609 O O . ILE A 1 309 ? 19.023 -5.396 -32.634 1.00 88.31 309 ILE A O 1
ATOM 2613 N N . LEU A 1 310 ? 19.581 -6.408 -30.710 1.00 87.94 310 LEU A N 1
ATOM 2614 C CA . LEU A 1 310 ? 20.804 -7.034 -31.224 1.00 87.94 310 LEU A CA 1
ATOM 2615 C C . LEU A 1 310 ? 20.544 -8.008 -32.381 1.00 87.94 310 LEU A C 1
ATOM 2617 O O . LEU A 1 310 ? 21.426 -8.225 -33.209 1.00 87.94 310 LEU A O 1
ATOM 2621 N N . ASN A 1 311 ? 19.357 -8.614 -32.442 1.00 88.19 311 ASN A N 1
ATOM 2622 C CA . ASN A 1 311 ? 18.976 -9.507 -33.535 1.00 88.19 311 ASN A CA 1
ATOM 2623 C C . ASN A 1 311 ? 18.549 -8.764 -34.807 1.00 88.19 311 ASN A C 1
ATOM 2625 O O . ASN A 1 311 ? 18.643 -9.347 -35.881 1.00 88.19 311 ASN A O 1
ATOM 2629 N N . LYS A 1 312 ? 18.081 -7.514 -34.709 1.00 83.06 312 LYS A N 1
ATOM 2630 C CA . LYS A 1 312 ? 17.704 -6.697 -35.878 1.00 83.06 312 LYS A CA 1
ATOM 2631 C C . LYS A 1 312 ? 18.902 -6.092 -36.609 1.00 83.06 312 LYS A C 1
ATOM 2633 O O . LYS A 1 312 ? 18.778 -5.769 -37.783 1.00 83.06 312 LYS A O 1
ATOM 2638 N N . GLU A 1 313 ? 20.030 -5.955 -35.919 1.00 74.44 313 GLU A N 1
ATOM 2639 C CA . GLU A 1 313 ? 21.291 -5.426 -36.460 1.00 74.44 313 GLU A CA 1
ATOM 2640 C C . GLU A 1 313 ? 22.164 -6.501 -37.147 1.00 74.44 313 GLU A C 1
ATOM 2642 O O . GLU A 1 313 ? 23.227 -6.182 -37.679 1.00 74.44 313 GLU A O 1
ATOM 2647 N N . LYS A 1 314 ? 21.749 -7.776 -37.117 1.00 70.50 314 LYS A N 1
ATOM 2648 C CA . LYS A 1 314 ? 22.443 -8.907 -37.762 1.00 70.50 314 LYS A CA 1
ATOM 2649 C C . LYS A 1 314 ? 21.875 -9.213 -39.141 1.00 70.50 314 LYS A C 1
ATOM 2651 O O . LYS A 1 314 ? 22.691 -9.528 -40.034 1.00 70.50 314 LYS A O 1
#

Sequence (314 aa):
MELFNWKLKEEDLHEYIISAYESKGYKCTNFHDSGASVEGGVDILAEKDNEKIAFCVKIKPIKSDADQLKKFYETPFNKKMYVFVKDPTRPFYDELSNYPKIEILNSKDLDLLFKNTKVEEYLKRYFYSHNLFREIEKIIFILHSSKGCKNDNLDVSDFNLLWELKDRVVSFNKSSQTLFDMNNIRFKSVYDDPENKILFELIDHLEECLEYLKEYAERLRVQFEEVKKKNPAILSYFWMVCKPRSNWFELLGPLNDLPSNEIPRRFFHFFFKRMPSSFTYGLLIWILEEMQDVAEGLEDGVDWTLQDILNKEK

Foldseek 3Di:
DDFPPDPDDQVNLVLLVCLLLVLVVWDKDAPVVVDPDDFQQFGMWTDDDPAIETEREDAEAELVCLNSVVSQLPGPHQHYEYEYEDYYDPNSVVSVVVRVSYHYQYRVNSVVSSLQSVRPVSVLVVVCPQVLVVLLLLLVLLLLVLAPPDDDDDDPVLVVLLVQLLVLLVVLLVLLVVVLVVCVVVLVVCPPPPNCPCSVVLSVVLSVSSVVSSVSSNSSSVSSVVCSVPPSVLSNLLLVQLCVDALCVQQSVVSNPDDSVCSSVSVSCSLCVPQDPDDSSSVSSSNSVSSSSSSVSSNVSSVRSVVVSVVVVD

pLDDT: mean 90.88, std 9.41, range [50.56, 98.5]

Radius of gyration: 24.12 Å; chains: 1; bounding box: 59×45×66 Å

Secondary structure (DSSP, 8-state):
--TT-S---HHHHHHHHHHHHHHTT-EEEETTTS-TTSSTT--EEEEETTEEEEEEEESS--GGGHHHHHHHHHSS-SEEEEEESSPPPHHHHHHHTT-TTEEEE-HHHHHHHHHHTT-HHHHHHHHHTSHHHHHHHHHHHHHHHTTT---PPP-HHHHHHHHHHHHHHHHHHHHHHHHHHHHHHHHHGGGG-TT-TTHHHHHHHHHHHHHHHHHHHHHHHHHHHHHHHH-HHHHHHHHHHHTTSSTTHHHHHHHTSS-GGGHHHHHHHHHHTT--TT-HHHHHHHHHHHHHHHHHHHHHHHHHHHHHHHHHT-